Protein AF-A0A9D5KV34-F1 (afdb_monomer_lite)

Foldseek 3Di:
DAEEEQFDQVSLVLVQVLCVVDPDPPYAYEYEYCDPVRQPVHDDPPGHTYHDDDLVSLLVVLADAEAAEYEYEEEFADDRGPCLHCVLSSLQSCLVHYPAYEYEYEYAPVSVPRVVSSVVSVVSSQQSHQKYKYFYNVLQLDDDDVVPRCPLVSVLVCQQQDDPDPDDDPPRPPDGPVNVDHSVVSVVVSVCCCCPVVVSSVVSVRMDMGGHPDDD

Structure (mmCIF, N/CA/C/O backbone):
data_AF-A0A9D5KV34-F1
#
_entry.id   AF-A0A9D5KV34-F1
#
loop_
_atom_site.group_PDB
_atom_site.id
_atom_site.type_symbol
_atom_site.label_atom_id
_atom_site.label_alt_id
_atom_site.label_comp_id
_atom_site.label_asym_id
_atom_site.label_entity_id
_atom_site.label_seq_id
_atom_site.pdbx_PDB_ins_code
_atom_site.Cartn_x
_atom_site.Cartn_y
_atom_site.Cartn_z
_atom_site.occupancy
_atom_site.B_iso_or_equiv
_atom_site.auth_seq_id
_atom_site.auth_comp_id
_atom_site.auth_asym_id
_atom_site.auth_atom_id
_atom_site.pdbx_PDB_model_num
ATOM 1 N N . MET A 1 1 ? -14.170 9.028 5.478 1.00 84.75 1 MET A N 1
ATOM 2 C CA . MET A 1 1 ? -14.164 7.800 4.644 1.00 84.75 1 MET A CA 1
ATOM 3 C C . MET A 1 1 ? -12.792 7.135 4.748 1.00 84.75 1 MET A C 1
ATOM 5 O O . MET A 1 1 ? -11.843 7.849 5.063 1.00 84.75 1 MET A O 1
ATOM 9 N N . TYR A 1 2 ? -12.685 5.815 4.542 1.00 91.44 2 TYR A N 1
ATOM 10 C CA . TYR A 1 2 ? -11.406 5.089 4.524 1.00 91.44 2 TYR A CA 1
ATOM 11 C C . TYR A 1 2 ? -11.159 4.479 3.149 1.00 91.44 2 TYR A C 1
ATOM 13 O O . TYR A 1 2 ? -12.066 3.861 2.584 1.00 91.44 2 TYR A O 1
ATOM 21 N N . ARG A 1 3 ? -9.936 4.606 2.636 1.00 94.94 3 ARG A N 1
ATOM 22 C CA . ARG A 1 3 ? -9.596 4.135 1.292 1.00 94.94 3 ARG A CA 1
ATOM 23 C C . ARG A 1 3 ? -8.263 3.403 1.253 1.00 94.94 3 ARG A C 1
ATOM 25 O O . ARG A 1 3 ? -7.294 3.809 1.888 1.00 94.94 3 ARG A O 1
ATOM 32 N N . VAL A 1 4 ? -8.214 2.328 0.474 1.00 97.44 4 VAL A N 1
ATOM 33 C CA . VAL A 1 4 ? -6.985 1.602 0.137 1.00 97.44 4 VAL A CA 1
ATOM 34 C C . VAL A 1 4 ? -6.807 1.648 -1.375 1.00 97.44 4 VAL A C 1
ATOM 36 O O . VAL A 1 4 ? -7.639 1.127 -2.114 1.00 97.44 4 VAL A O 1
ATOM 39 N N . VAL A 1 5 ? -5.715 2.257 -1.829 1.00 97.69 5 VAL A N 1
ATOM 40 C CA . VAL A 1 5 ? -5.330 2.350 -3.239 1.00 97.69 5 VAL A CA 1
ATOM 41 C C . VAL A 1 5 ? -4.251 1.311 -3.528 1.00 97.69 5 VAL A C 1
ATOM 43 O O . VAL A 1 5 ? -3.140 1.388 -3.006 1.00 97.69 5 VAL A O 1
ATOM 46 N N . ALA A 1 6 ? -4.565 0.332 -4.370 1.00 97.06 6 ALA A N 1
ATOM 47 C CA . ALA A 1 6 ? -3.644 -0.691 -4.839 1.00 97.06 6 ALA A CA 1
ATOM 48 C C . ALA A 1 6 ? -3.051 -0.285 -6.194 1.00 97.06 6 ALA A C 1
ATOM 50 O O . ALA A 1 6 ? -3.739 -0.316 -7.212 1.00 97.06 6 ALA A O 1
ATOM 51 N N . LEU A 1 7 ? -1.769 0.079 -6.226 1.00 95.94 7 LEU A N 1
ATOM 52 C CA . LEU A 1 7 ? -1.080 0.501 -7.444 1.00 95.94 7 LEU A CA 1
ATOM 53 C C . LEU A 1 7 ? -0.226 -0.624 -8.039 1.00 95.94 7 LEU A C 1
ATOM 55 O O . LEU A 1 7 ? 0.809 -1.011 -7.493 1.00 95.94 7 LEU A O 1
ATOM 59 N N . GLY A 1 8 ? -0.637 -1.102 -9.212 1.00 93.06 8 GLY A N 1
ATOM 60 C CA . GLY A 1 8 ? 0.044 -2.156 -9.954 1.00 93.06 8 GLY A CA 1
ATOM 61 C C . GLY A 1 8 ? -0.361 -3.571 -9.534 1.00 93.06 8 GLY A C 1
ATOM 62 O O . GLY A 1 8 ? -1.091 -3.798 -8.569 1.00 93.06 8 GLY A O 1
ATOM 63 N N . TYR A 1 9 ? 0.134 -4.553 -10.288 1.00 91.25 9 TYR A N 1
ATOM 64 C CA . TYR A 1 9 ? -0.330 -5.940 -10.201 1.00 91.25 9 TYR A CA 1
ATOM 65 C C . TYR A 1 9 ? -0.091 -6.573 -8.822 1.00 91.25 9 TYR A C 1
ATOM 67 O O . TYR A 1 9 ? -1.006 -7.134 -8.225 1.00 91.25 9 TYR A O 1
ATOM 75 N N . ARG A 1 10 ? 1.129 -6.465 -8.276 1.00 91.25 10 ARG A N 1
ATOM 76 C CA . ARG A 1 10 ? 1.442 -7.057 -6.964 1.00 91.25 10 ARG A CA 1
ATOM 77 C C . ARG A 1 10 ? 0.644 -6.394 -5.840 1.00 91.25 10 ARG A C 1
ATOM 79 O O . ARG A 1 10 ? 0.217 -7.092 -4.929 1.00 91.25 10 ARG A O 1
ATOM 86 N N . ALA A 1 11 ? 0.410 -5.083 -5.908 1.00 94.56 11 ALA A N 1
ATOM 87 C CA . ALA A 1 11 ? -0.404 -4.390 -4.915 1.00 94.56 11 ALA A CA 1
ATOM 88 C C . ALA A 1 11 ? -1.854 -4.893 -4.914 1.00 94.56 11 ALA A C 1
ATOM 90 O O . ALA A 1 11 ? -2.381 -5.187 -3.844 1.00 94.56 11 ALA A O 1
ATOM 91 N N . GLY A 1 12 ? -2.458 -5.070 -6.097 1.00 94.38 12 GLY A N 1
ATOM 92 C CA . GLY A 1 12 ? -3.796 -5.659 -6.225 1.00 94.38 12 GLY A CA 1
ATOM 93 C C . GLY A 1 12 ? -3.868 -7.049 -5.593 1.00 94.38 12 GLY A C 1
ATOM 94 O O . GLY A 1 12 ? -4.7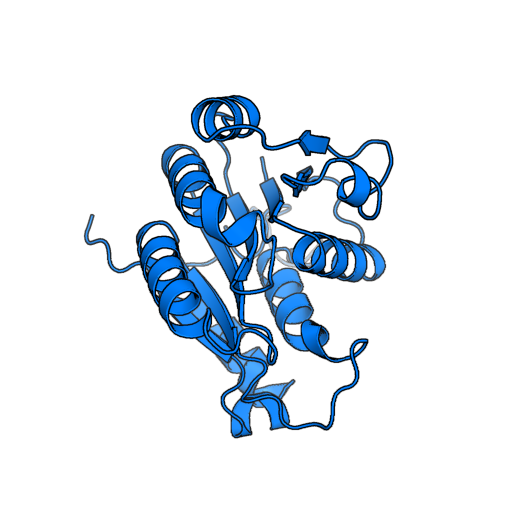07 -7.299 -4.732 1.00 94.38 12 GLY A O 1
ATOM 95 N N . MET A 1 13 ? -2.893 -7.910 -5.899 1.00 93.19 13 MET A N 1
ATOM 96 C CA . MET A 1 13 ? -2.779 -9.240 -5.292 1.00 93.19 13 MET A CA 1
ATOM 97 C C . MET A 1 13 ? -2.665 -9.195 -3.756 1.00 93.19 13 MET A C 1
ATOM 99 O O . MET A 1 13 ? -3.259 -10.022 -3.061 1.00 93.19 13 MET A O 1
ATOM 103 N N . ILE A 1 14 ? -1.880 -8.263 -3.206 1.00 94.50 14 ILE A N 1
ATOM 104 C CA . ILE A 1 14 ? -1.711 -8.084 -1.754 1.00 94.50 14 ILE A CA 1
ATOM 105 C C . ILE A 1 14 ? -3.044 -7.709 -1.104 1.00 94.50 14 ILE A C 1
ATOM 107 O O . ILE A 1 14 ? -3.424 -8.306 -0.093 1.00 94.50 14 ILE A O 1
ATOM 111 N N . VAL A 1 15 ? -3.756 -6.751 -1.696 1.00 95.88 15 VAL A N 1
ATOM 112 C CA . VAL A 1 15 ? -5.049 -6.271 -1.200 1.00 95.88 15 VAL A CA 1
ATOM 113 C C . VAL A 1 15 ? -6.119 -7.360 -1.294 1.00 95.88 15 VAL A C 1
ATOM 115 O O . VAL A 1 15 ? -6.842 -7.583 -0.326 1.00 95.88 15 VAL A O 1
ATOM 118 N N . ASP A 1 16 ? -6.174 -8.131 -2.376 1.00 94.75 16 ASP A N 1
ATOM 119 C CA . ASP A 1 16 ? -7.124 -9.244 -2.492 1.00 94.75 16 ASP A CA 1
ATOM 120 C C . ASP A 1 16 ? -6.851 -10.345 -1.469 1.00 94.75 16 ASP A C 1
ATOM 122 O O . ASP A 1 16 ? -7.770 -10.856 -0.824 1.00 94.75 16 ASP A O 1
ATOM 126 N N . ARG A 1 17 ? -5.576 -10.681 -1.238 1.00 93.75 17 ARG A N 1
ATOM 127 C CA . ARG A 1 17 ? -5.193 -11.645 -0.194 1.00 93.75 17 ARG A CA 1
ATOM 128 C C . ARG A 1 17 ? -5.539 -11.149 1.209 1.00 93.75 17 ARG A C 1
ATOM 130 O O . ARG A 1 17 ? -5.878 -11.967 2.063 1.00 93.75 17 ARG A O 1
ATOM 137 N N . LEU A 1 18 ? -5.458 -9.842 1.462 1.00 94.56 18 LEU A N 1
ATOM 138 C CA . LEU A 1 18 ? -5.933 -9.230 2.703 1.00 94.56 18 LEU A CA 1
ATOM 139 C C . LEU A 1 18 ? -7.454 -9.398 2.843 1.00 94.56 18 LEU A C 1
ATOM 141 O O . LEU A 1 18 ? -7.926 -9.902 3.862 1.00 94.56 18 LEU A O 1
ATOM 145 N N . ARG A 1 19 ? -8.215 -9.061 1.798 1.00 93.38 19 ARG A N 1
ATOM 146 C CA . ARG A 1 19 ? -9.687 -9.157 1.775 1.00 93.38 19 ARG A CA 1
ATOM 147 C C . ARG A 1 19 ? -10.199 -10.596 1.843 1.00 93.38 19 ARG A C 1
ATOM 149 O O . ARG A 1 19 ? -11.269 -10.847 2.387 1.00 93.38 19 ARG A O 1
ATOM 156 N N . ALA A 1 20 ? -9.414 -11.570 1.389 1.00 92.19 20 ALA A N 1
ATOM 157 C CA . ALA A 1 20 ? -9.725 -12.988 1.561 1.00 92.19 20 ALA A CA 1
ATOM 158 C C . ALA A 1 20 ? -9.673 -13.450 3.033 1.00 92.19 20 ALA A C 1
ATOM 160 O O . ALA A 1 20 ? -10.225 -14.500 3.366 1.00 92.19 20 ALA A O 1
ATOM 161 N N . ARG A 1 21 ? -9.004 -12.702 3.925 1.00 88.81 21 ARG A N 1
ATOM 162 C CA . ARG A 1 21 ? -8.876 -13.041 5.355 1.00 88.81 21 ARG A CA 1
ATOM 163 C C . ARG A 1 21 ? -10.004 -12.461 6.200 1.00 88.81 21 ARG A C 1
ATOM 165 O O . ARG A 1 21 ? -10.373 -13.066 7.206 1.00 88.81 21 ARG A O 1
ATOM 172 N N . LYS A 1 22 ? -10.517 -11.287 5.827 1.00 86.69 22 LYS A N 1
ATOM 173 C CA . LYS A 1 22 ? -11.503 -10.533 6.605 1.00 86.69 22 LYS A CA 1
ATOM 174 C C . LYS A 1 22 ? -12.325 -9.616 5.701 1.00 86.69 22 LYS A C 1
ATOM 176 O O . LYS A 1 22 ? -11.827 -9.119 4.697 1.00 86.69 22 LYS A O 1
ATOM 181 N N . HIS A 1 23 ? -13.574 -9.375 6.089 1.00 84.88 23 HIS A N 1
ATOM 182 C CA . HIS A 1 23 ? -14.442 -8.421 5.410 1.00 84.88 23 HIS A CA 1
ATOM 183 C C . HIS A 1 23 ? -14.227 -6.988 5.921 1.00 84.88 23 HIS A C 1
ATOM 185 O O . HIS A 1 23 ? -14.023 -6.781 7.120 1.00 84.88 23 HIS A O 1
ATOM 191 N N . TYR A 1 24 ? -14.276 -6.021 5.006 1.00 88.00 24 TYR A N 1
ATOM 192 C CA . TYR A 1 24 ? -13.999 -4.603 5.249 1.00 88.00 24 TYR A CA 1
ATOM 193 C C . TYR A 1 24 ? -15.095 -3.750 4.585 1.00 88.00 24 TYR A C 1
ATOM 195 O O . TYR A 1 24 ? -14.890 -3.218 3.500 1.00 88.00 24 TYR A O 1
ATOM 203 N N . ASP A 1 25 ? -16.271 -3.678 5.213 1.00 83.19 25 ASP A N 1
ATOM 204 C CA . ASP A 1 25 ? -17.505 -3.104 4.634 1.00 83.19 25 ASP A CA 1
ATOM 205 C C . ASP A 1 25 ? -17.458 -1.596 4.333 1.00 83.19 25 ASP A C 1
ATOM 207 O O . ASP A 1 25 ? -18.174 -1.096 3.474 1.00 83.19 25 ASP A O 1
ATOM 211 N N . ASP A 1 26 ? -16.649 -0.849 5.071 1.00 85.50 26 ASP A N 1
ATOM 212 C CA . ASP A 1 26 ? -16.584 0.617 5.060 1.00 85.50 26 ASP A CA 1
ATOM 213 C C . ASP A 1 26 ? -15.229 1.143 4.563 1.00 85.50 26 ASP A C 1
ATOM 215 O O . ASP A 1 26 ? -14.905 2.322 4.724 1.00 85.50 26 ASP A O 1
ATOM 219 N N . ILE A 1 27 ? -14.430 0.255 3.969 1.00 91.38 27 ILE A N 1
ATOM 220 C CA . ILE A 1 27 ? -13.189 0.603 3.288 1.00 91.38 27 ILE A CA 1
ATOM 221 C C . ILE A 1 27 ? -13.434 0.512 1.790 1.00 91.38 27 ILE A C 1
ATOM 223 O O . ILE A 1 27 ? -13.752 -0.553 1.263 1.00 91.38 27 ILE A O 1
ATOM 227 N N . ARG A 1 28 ? -13.236 1.630 1.094 1.00 94.25 28 ARG A N 1
ATOM 228 C CA . ARG A 1 28 ? -13.233 1.664 -0.368 1.00 94.25 28 ARG A CA 1
ATOM 229 C C . ARG A 1 28 ? -11.895 1.139 -0.875 1.00 94.25 28 ARG A C 1
ATOM 231 O O . ARG A 1 28 ? -10.843 1.670 -0.517 1.00 94.25 28 ARG A O 1
ATOM 238 N N . PHE A 1 29 ? -11.930 0.113 -1.716 1.00 96.06 29 PHE A N 1
ATOM 239 C CA . PHE A 1 29 ? -10.746 -0.409 -2.391 1.00 96.06 29 PHE A CA 1
ATOM 240 C C . PHE A 1 29 ? -10.710 0.116 -3.823 1.00 96.06 29 PHE A C 1
ATOM 242 O O . PHE A 1 29 ? -11.699 0.021 -4.547 1.00 96.06 29 PHE A O 1
ATOM 249 N N . VAL A 1 30 ? -9.572 0.690 -4.206 1.00 96.88 30 VAL A N 1
ATOM 250 C CA . VAL A 1 30 ? -9.349 1.276 -5.528 1.00 96.88 30 VAL A CA 1
ATOM 251 C C . VAL A 1 30 ? -8.136 0.608 -6.154 1.00 96.88 30 VAL A C 1
ATOM 253 O O . VAL A 1 30 ? -7.047 0.638 -5.585 1.00 96.88 30 VAL A O 1
ATOM 256 N N . TYR A 1 31 ? -8.311 0.009 -7.323 1.00 96.44 31 TYR A N 1
ATOM 257 C CA . TYR A 1 31 ? -7.267 -0.703 -8.046 1.00 96.44 31 TYR A CA 1
ATOM 258 C C . TYR A 1 31 ? -6.810 0.149 -9.221 1.00 96.44 31 TYR A C 1
ATOM 260 O O . TYR A 1 31 ? -7.588 0.509 -10.101 1.00 96.44 31 TYR A O 1
ATOM 268 N N . CYS A 1 32 ? -5.527 0.481 -9.233 1.00 95.19 32 CYS A N 1
ATOM 269 C CA . CYS A 1 32 ? -4.932 1.397 -10.189 1.00 95.19 32 CYS A CA 1
ATOM 270 C C . CYS A 1 32 ? -3.858 0.686 -11.005 1.00 95.19 32 CYS A C 1
ATOM 272 O O . CYS A 1 32 ? -2.922 0.094 -10.460 1.00 95.19 32 CYS A O 1
ATOM 274 N N . ASN A 1 33 ? -3.936 0.791 -12.329 1.00 93.81 33 ASN A N 1
ATOM 275 C CA . ASN A 1 33 ? -2.907 0.261 -13.216 1.00 93.81 33 ASN A CA 1
ATOM 276 C C . ASN A 1 33 ? -2.827 1.085 -14.504 1.00 93.81 33 ASN A C 1
ATOM 278 O O . ASN A 1 33 ? -3.833 1.585 -14.994 1.00 93.81 33 ASN A O 1
ATOM 282 N N . ALA A 1 34 ? -1.631 1.233 -15.061 1.00 91.56 34 ALA A N 1
ATOM 283 C CA . ALA A 1 34 ? -1.389 1.827 -16.370 1.00 91.56 34 ALA A CA 1
ATOM 284 C C . ALA A 1 34 ? -1.598 0.808 -17.500 1.00 91.56 34 ALA A C 1
ATOM 286 O O . ALA A 1 34 ? -1.863 1.191 -18.642 1.00 91.56 34 ALA A O 1
ATOM 287 N N . ASN A 1 35 ? -1.499 -0.487 -17.186 1.00 90.25 35 ASN A N 1
ATOM 288 C CA . ASN A 1 35 ? -1.880 -1.560 -18.090 1.00 90.25 35 ASN A CA 1
ATOM 289 C C . ASN A 1 35 ? -3.344 -1.953 -17.843 1.00 90.25 35 ASN A C 1
ATOM 291 O O . ASN A 1 35 ? -3.667 -2.507 -16.793 1.00 90.25 35 ASN A O 1
ATOM 295 N N . GLU A 1 36 ? -4.203 -1.665 -18.821 1.00 88.44 36 GLU A N 1
ATOM 296 C CA . GLU A 1 36 ? -5.641 -1.959 -18.787 1.00 88.44 36 GLU A CA 1
ATOM 297 C C . GLU A 1 36 ? -5.915 -3.463 -18.656 1.00 88.44 36 GLU A C 1
ATOM 299 O O . GLU A 1 36 ? -6.783 -3.855 -17.881 1.00 88.44 36 GLU A O 1
ATOM 304 N N . ASP A 1 37 ? -5.106 -4.307 -19.307 1.00 88.50 37 ASP A N 1
ATOM 305 C CA . ASP A 1 37 ? -5.267 -5.768 -19.281 1.00 88.50 37 ASP A CA 1
ATOM 306 C C . ASP A 1 37 ? -5.065 -6.357 -17.876 1.00 88.50 37 ASP A C 1
ATOM 308 O O . ASP A 1 37 ? -5.566 -7.432 -17.571 1.00 88.50 37 ASP A O 1
ATOM 312 N N . LEU A 1 38 ? -4.314 -5.662 -17.015 1.00 88.75 38 LEU A N 1
ATOM 313 C CA . LEU A 1 38 ? -4.025 -6.099 -15.647 1.00 88.75 38 LEU A CA 1
ATOM 314 C C . LEU A 1 38 ? -4.970 -5.482 -14.615 1.00 88.75 38 LEU A C 1
ATOM 316 O O . LEU A 1 38 ? -4.813 -5.743 -13.422 1.00 88.75 38 LEU A O 1
ATOM 320 N N . LEU A 1 39 ? -5.887 -4.614 -15.044 1.00 86.12 39 LEU A N 1
ATOM 321 C CA . LEU A 1 39 ? -6.764 -3.886 -14.139 1.00 86.12 39 LEU A CA 1
ATOM 322 C C . LEU A 1 39 ? -7.875 -4.792 -13.598 1.00 86.12 39 LEU A C 1
ATOM 324 O O . LEU A 1 39 ? -8.200 -4.683 -12.429 1.00 86.12 39 LEU A O 1
ATOM 328 N N . SER A 1 40 ? -8.388 -5.725 -14.404 1.00 84.62 40 SER A N 1
ATOM 329 C CA . SER A 1 40 ? -9.455 -6.660 -14.014 1.00 84.62 40 SER A CA 1
ATOM 330 C C . SER A 1 40 ? -8.959 -7.967 -13.380 1.00 84.62 40 SER A C 1
ATOM 332 O O . SER A 1 40 ? -9.741 -8.897 -13.207 1.00 84.62 40 SER A O 1
ATOM 334 N N . GLU A 1 41 ? -7.656 -8.098 -13.118 1.00 90.69 41 GLU A N 1
ATOM 335 C CA . GLU A 1 41 ? -7.072 -9.314 -12.521 1.00 90.69 41 GLU A CA 1
ATOM 336 C C . GLU A 1 41 ? -7.332 -9.408 -11.009 1.00 90.69 41 GLU A C 1
ATOM 338 O O . GLU A 1 41 ? -7.311 -10.502 -10.448 1.00 90.69 41 GLU A O 1
ATOM 343 N N . TRP A 1 42 ? -7.562 -8.267 -10.354 1.00 92.94 42 TRP A N 1
ATOM 344 C CA . TRP A 1 42 ? -7.740 -8.143 -8.907 1.00 92.94 42 TRP A CA 1
ATOM 345 C C . TRP A 1 42 ? -8.935 -7.252 -8.598 1.00 92.94 42 TRP A C 1
ATOM 347 O O . TRP A 1 42 ? -9.290 -6.420 -9.423 1.00 92.94 42 TRP A O 1
ATOM 357 N N . GLY A 1 43 ? -9.504 -7.392 -7.404 1.00 92.44 43 GLY A N 1
ATOM 358 C CA . GLY A 1 43 ? -10.730 -6.698 -7.021 1.00 92.44 43 GLY A CA 1
ATOM 359 C C . GLY A 1 43 ? -11.998 -7.416 -7.491 1.00 92.44 43 GLY A C 1
ATOM 360 O O . GLY A 1 43 ? -11.970 -8.338 -8.303 1.00 92.44 43 GLY A O 1
ATOM 361 N N . ASN A 1 44 ? -13.135 -7.022 -6.921 1.00 92.12 44 ASN A N 1
ATOM 362 C CA . ASN A 1 44 ? -14.462 -7.456 -7.351 1.00 92.12 44 ASN A CA 1
ATOM 363 C C . ASN A 1 44 ? -15.024 -6.467 -8.379 1.00 92.12 44 ASN A C 1
ATOM 365 O O . ASN A 1 44 ? -14.629 -5.308 -8.401 1.00 92.12 44 ASN A O 1
ATOM 369 N N . ASP A 1 45 ? -16.035 -6.883 -9.141 1.00 89.00 45 ASP A N 1
ATOM 370 C CA . ASP A 1 45 ? -16.668 -6.050 -10.180 1.00 89.00 45 ASP A CA 1
ATOM 371 C C . ASP A 1 45 ? -17.205 -4.693 -9.674 1.00 89.00 45 ASP A C 1
ATOM 373 O O . ASP A 1 45 ? -17.279 -3.735 -10.439 1.00 89.00 45 ASP A O 1
ATOM 377 N N . GLU A 1 46 ? -17.583 -4.612 -8.394 1.00 90.81 46 GLU A N 1
ATOM 378 C CA . GLU A 1 46 ? -18.109 -3.395 -7.753 1.00 90.81 46 GLU A CA 1
ATOM 379 C C . GLU A 1 46 ? -17.005 -2.475 -7.201 1.00 90.81 46 GLU A C 1
ATOM 381 O O . GLU A 1 46 ? -17.282 -1.341 -6.808 1.00 90.81 46 GLU A O 1
ATOM 386 N N . ASP A 1 47 ? -15.764 -2.966 -7.119 1.00 94.12 47 ASP A N 1
ATOM 387 C CA . ASP A 1 47 ? -14.635 -2.152 -6.687 1.00 94.12 47 ASP A CA 1
ATOM 388 C C . ASP A 1 47 ? -14.224 -1.182 -7.799 1.00 94.12 47 ASP A C 1
ATOM 390 O O . ASP A 1 47 ? -14.437 -1.400 -8.997 1.00 94.12 47 ASP A O 1
ATOM 394 N N . GLU A 1 48 ? -13.607 -0.077 -7.402 1.00 94.69 48 GLU A N 1
ATOM 395 C CA . GLU A 1 48 ? -13.199 0.939 -8.353 1.00 94.69 48 GLU A CA 1
ATOM 396 C C . GLU A 1 48 ? -11.896 0.553 -9.045 1.00 94.69 48 GLU A C 1
ATOM 398 O O . GLU A 1 48 ? -10.896 0.226 -8.405 1.00 94.69 48 GLU A O 1
ATOM 403 N N . HIS A 1 49 ? -11.904 0.657 -10.369 1.00 95.88 49 HIS A N 1
ATOM 404 C CA . HIS A 1 49 ? -10.787 0.299 -11.226 1.00 95.88 49 HIS A CA 1
ATOM 405 C C . HIS A 1 49 ? -10.391 1.504 -12.077 1.00 95.88 49 HIS A C 1
ATOM 407 O O . HIS A 1 49 ? -11.14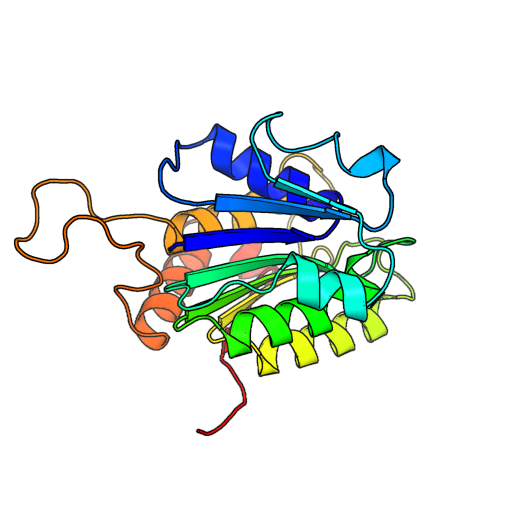5 1.942 -12.948 1.00 95.88 49 HIS A O 1
ATOM 413 N N . ILE A 1 50 ? -9.196 2.045 -11.841 1.00 95.12 50 ILE A N 1
ATOM 414 C CA . ILE A 1 50 ? -8.711 3.259 -12.501 1.00 95.12 50 ILE A CA 1
ATOM 415 C C . ILE A 1 50 ? -7.573 2.917 -13.462 1.00 95.12 50 ILE A C 1
ATOM 417 O O . ILE A 1 50 ? -6.464 2.544 -13.067 1.00 95.12 50 ILE A O 1
ATOM 421 N N . HIS A 1 51 ? -7.831 3.120 -14.756 1.00 94.75 51 HIS A N 1
ATOM 422 C CA . HIS A 1 51 ? -6.798 3.050 -15.786 1.00 94.75 51 HIS A CA 1
ATOM 423 C C . HIS A 1 51 ? -5.998 4.357 -15.846 1.00 94.75 51 HIS A C 1
ATOM 425 O O . HIS A 1 51 ? -6.501 5.392 -16.294 1.00 94.75 51 HIS A O 1
ATOM 431 N N . LEU A 1 52 ? -4.736 4.298 -15.422 1.00 93.50 52 LEU A N 1
ATOM 432 C CA . LEU A 1 52 ? -3.836 5.447 -15.330 1.00 93.50 52 LEU A CA 1
ATOM 433 C C . LEU A 1 52 ? -3.147 5.739 -16.670 1.00 93.50 52 LEU A C 1
ATOM 435 O O . LEU A 1 52 ? -2.207 5.048 -17.062 1.00 93.50 52 LEU A O 1
ATOM 439 N N . LYS A 1 53 ? -3.574 6.799 -17.367 1.00 92.00 53 LYS A N 1
ATOM 440 C CA . LYS A 1 53 ? -2.991 7.210 -18.662 1.00 92.00 53 LYS A CA 1
ATOM 441 C C . LYS A 1 53 ? -2.046 8.403 -18.549 1.00 92.00 53 LYS A C 1
ATOM 443 O O . LYS A 1 53 ? -1.174 8.579 -19.396 1.00 92.00 53 LYS A O 1
ATOM 448 N N . SER A 1 54 ? -2.230 9.254 -17.541 1.00 93.12 54 SER A N 1
ATOM 449 C CA . SER A 1 54 ? -1.402 10.443 -17.307 1.00 93.12 54 SER A CA 1
ATOM 450 C C . SER A 1 54 ? -1.477 10.901 -15.851 1.00 93.12 54 SER A C 1
ATOM 452 O O . SER A 1 54 ? -2.428 10.562 -15.154 1.00 93.12 54 SER A O 1
ATOM 454 N N . ILE A 1 55 ? -0.501 11.699 -15.404 1.00 92.12 55 ILE A N 1
ATOM 455 C CA . ILE A 1 55 ? -0.472 12.244 -14.034 1.00 92.12 55 ILE A CA 1
ATOM 456 C C . ILE A 1 55 ? -1.702 13.122 -13.767 1.00 92.12 55 ILE A C 1
ATOM 458 O O . ILE A 1 55 ? -2.327 12.994 -12.724 1.00 92.12 55 ILE A O 1
ATOM 462 N N . ALA A 1 56 ? -2.102 13.964 -14.725 1.00 92.69 56 ALA A N 1
ATOM 463 C CA . ALA A 1 56 ? -3.270 14.832 -14.560 1.00 92.69 56 ALA A CA 1
ATOM 464 C C . ALA A 1 56 ? -4.562 14.026 -14.341 1.00 92.69 56 ALA A C 1
ATOM 466 O O . ALA A 1 56 ? -5.314 14.313 -13.418 1.00 92.69 56 ALA A O 1
ATOM 467 N N . GLN A 1 57 ? -4.774 12.980 -15.147 1.00 92.31 57 GLN A N 1
ATOM 468 C CA . GLN A 1 57 ? -5.916 12.076 -14.981 1.00 92.31 57 GLN A CA 1
ATOM 469 C C . GLN A 1 57 ? -5.827 11.292 -13.665 1.00 92.31 57 GLN A C 1
ATOM 471 O O . GLN A 1 57 ? -6.843 11.057 -13.028 1.00 92.31 57 GLN A O 1
ATOM 476 N N . CYS A 1 58 ? -4.624 10.870 -13.271 1.00 92.06 58 CYS A N 1
ATOM 477 C CA . CYS A 1 58 ? -4.394 10.163 -12.017 1.00 92.06 58 CYS A CA 1
ATOM 478 C C . CYS A 1 58 ? -4.853 10.993 -10.814 1.00 92.06 58 CYS A C 1
ATOM 480 O O . CYS A 1 58 ? -5.576 10.474 -9.971 1.00 92.06 58 CYS A O 1
ATOM 482 N N . ARG A 1 59 ? -4.467 12.274 -10.771 1.00 91.75 59 ARG A N 1
ATOM 483 C CA . ARG A 1 59 ? -4.879 13.209 -9.720 1.00 91.75 59 ARG A CA 1
ATOM 484 C C . ARG A 1 59 ? -6.393 13.382 -9.706 1.00 91.75 59 ARG A C 1
ATOM 486 O O . ARG A 1 59 ? -7.025 13.084 -8.710 1.00 91.75 59 ARG A O 1
ATOM 493 N N . GLU A 1 60 ? -6.987 13.725 -10.848 1.00 92.50 60 GLU A N 1
ATOM 494 C CA . GLU A 1 60 ? -8.441 13.916 -10.959 1.00 92.50 60 GLU A CA 1
ATOM 495 C C . GLU A 1 60 ? -9.246 12.669 -10.560 1.00 92.50 60 GLU A C 1
ATOM 497 O O . GLU A 1 60 ? -10.273 12.787 -9.902 1.00 92.50 60 GLU A O 1
ATOM 502 N N . ALA A 1 61 ? -8.788 11.473 -10.939 1.00 91.44 61 ALA A N 1
ATOM 503 C CA . ALA A 1 61 ? -9.499 10.230 -10.652 1.00 91.44 61 ALA A CA 1
ATOM 504 C C . ALA A 1 61 ? -9.391 9.793 -9.183 1.00 91.44 61 ALA A C 1
ATOM 506 O O . ALA A 1 61 ? -10.268 9.088 -8.693 1.00 91.44 61 ALA A O 1
ATOM 507 N N . LEU A 1 62 ? -8.316 10.176 -8.492 1.00 92.56 62 LEU A N 1
ATOM 508 C CA . LEU A 1 62 ? -8.100 9.838 -7.083 1.00 92.56 62 LEU A CA 1
ATOM 509 C C . LEU A 1 62 ? -8.471 10.970 -6.130 1.00 92.56 62 LEU A C 1
ATOM 511 O O . LEU A 1 62 ? -8.518 10.737 -4.924 1.00 92.56 62 LEU A O 1
ATOM 515 N N . HIS A 1 63 ? -8.770 12.151 -6.651 1.00 92.25 63 HIS A N 1
ATOM 516 C CA . HIS A 1 63 ? -9.217 13.285 -5.870 1.00 92.25 63 HIS A CA 1
ATOM 517 C C . HIS A 1 63 ? -10.533 12.965 -5.149 1.00 92.25 63 HIS A C 1
ATOM 519 O O . HIS A 1 63 ? -11.544 12.650 -5.781 1.00 92.25 63 HIS A O 1
ATOM 525 N N . ASP A 1 64 ? -10.512 13.033 -3.822 1.00 87.56 64 ASP A N 1
ATOM 526 C CA . ASP A 1 64 ? -11.695 12.887 -2.980 1.00 87.56 64 ASP A CA 1
ATOM 527 C C . ASP A 1 64 ? -11.501 13.711 -1.707 1.00 87.56 64 ASP A C 1
ATOM 529 O O . ASP A 1 64 ? -10.492 13.564 -1.018 1.00 87.56 64 ASP A O 1
ATOM 533 N N . ASP A 1 65 ? -12.445 14.600 -1.415 1.00 80.50 65 ASP A N 1
ATOM 534 C CA . ASP A 1 65 ? -12.329 15.528 -0.298 1.00 80.50 65 ASP A CA 1
ATOM 535 C C . ASP A 1 65 ? -12.691 14.846 1.034 1.00 80.50 65 ASP A C 1
ATOM 537 O O . ASP A 1 65 ? -13.669 14.099 1.142 1.00 80.50 65 ASP A O 1
ATOM 541 N N . CYS A 1 66 ? -11.972 15.214 2.099 1.00 75.94 66 CYS A N 1
ATOM 542 C CA . CYS A 1 66 ? -12.291 14.849 3.486 1.00 75.94 66 CYS A CA 1
ATOM 543 C C . CYS A 1 66 ? -12.205 13.339 3.781 1.00 75.94 66 CYS A C 1
ATOM 545 O O . CYS A 1 66 ? -13.033 12.768 4.512 1.00 75.94 66 CYS A O 1
ATOM 547 N N . GLU A 1 67 ? -11.188 12.673 3.240 1.00 85.62 67 GLU A N 1
ATOM 548 C CA . GLU A 1 67 ? -10.869 11.315 3.657 1.00 85.62 67 GLU A CA 1
ATOM 549 C C . GLU A 1 67 ? -10.233 11.315 5.046 1.00 85.62 67 GLU A C 1
ATOM 551 O O . GLU A 1 67 ? -9.366 12.119 5.364 1.00 85.62 67 GLU A O 1
ATOM 556 N N . LEU A 1 68 ? -10.670 10.394 5.906 1.00 90.88 68 LEU A N 1
ATOM 557 C CA . LEU A 1 68 ? -10.092 10.311 7.244 1.00 90.88 68 LEU A CA 1
ATOM 558 C C . LEU A 1 68 ? -8.789 9.517 7.185 1.00 90.88 68 LEU A C 1
ATOM 560 O O . LEU A 1 68 ? -7.820 9.894 7.814 1.00 90.88 68 LEU A O 1
ATOM 564 N N . MET A 1 69 ? -8.740 8.429 6.413 1.00 94.44 69 MET A N 1
ATOM 565 C CA . MET A 1 69 ? -7.512 7.655 6.242 1.00 94.44 69 MET A CA 1
ATOM 566 C C . MET A 1 69 ? -7.392 7.098 4.835 1.00 94.44 69 MET A C 1
ATOM 568 O O . MET A 1 69 ? -8.333 6.477 4.329 1.00 94.44 69 MET A O 1
ATOM 572 N N . THR A 1 70 ? -6.200 7.222 4.268 1.00 96.56 70 THR A N 1
ATOM 573 C CA . THR A 1 70 ? -5.828 6.627 2.989 1.00 96.56 70 THR A CA 1
ATOM 574 C C . THR A 1 70 ? -4.599 5.740 3.139 1.00 96.56 70 THR A C 1
ATOM 576 O O . THR A 1 70 ? -3.698 5.985 3.945 1.00 96.56 70 THR A O 1
ATOM 579 N N . VAL A 1 71 ? -4.576 4.654 2.370 1.00 97.94 71 VAL A N 1
ATOM 580 C CA . VAL A 1 71 ? -3.453 3.717 2.334 1.00 97.94 71 VAL A CA 1
ATOM 581 C C . VAL A 1 71 ? -3.060 3.455 0.892 1.00 97.94 71 VAL A C 1
ATOM 583 O O . VAL A 1 71 ? -3.853 2.904 0.133 1.00 97.94 71 VAL A O 1
ATOM 586 N N . LEU A 1 72 ? -1.825 3.780 0.523 1.00 98.06 72 LEU A N 1
ATOM 587 C CA . LEU A 1 72 ? -1.235 3.356 -0.741 1.00 98.06 72 LEU A CA 1
ATOM 588 C C . LEU A 1 72 ? -0.520 2.015 -0.558 1.00 98.06 72 LEU A C 1
ATOM 590 O O . LEU A 1 72 ? 0.383 1.890 0.266 1.00 98.06 72 LEU A O 1
ATOM 594 N N . VAL A 1 73 ? -0.875 1.019 -1.364 1.00 97.88 73 VAL A N 1
ATOM 595 C CA . VAL A 1 73 ? -0.123 -0.233 -1.508 1.00 97.88 73 VAL A CA 1
ATOM 596 C C . VAL A 1 73 ? 0.536 -0.233 -2.880 1.00 97.88 73 VAL A C 1
ATOM 598 O O . VAL A 1 73 ? -0.133 -0.007 -3.886 1.00 97.88 73 VAL A O 1
ATOM 601 N N . THR A 1 74 ? 1.846 -0.473 -2.949 1.00 95.81 74 THR A N 1
ATOM 602 C CA . THR A 1 74 ? 2.598 -0.354 -4.206 1.00 95.81 74 THR A CA 1
ATOM 603 C C . THR A 1 74 ? 3.795 -1.306 -4.290 1.00 95.81 74 THR A C 1
ATOM 605 O O . THR A 1 74 ? 4.358 -1.746 -3.285 1.00 95.81 74 THR A O 1
ATOM 608 N N . CYS A 1 75 ? 4.205 -1.644 -5.511 1.00 92.62 75 CYS A N 1
ATOM 609 C CA . CYS A 1 75 ? 5.416 -2.417 -5.792 1.00 92.62 75 CYS A CA 1
ATOM 610 C C . CYS A 1 75 ? 6.390 -1.568 -6.603 1.00 92.62 75 CYS A C 1
ATOM 612 O O . CYS A 1 75 ? 6.078 -1.151 -7.712 1.00 92.62 75 CYS A O 1
ATOM 614 N N . LEU A 1 76 ? 7.560 -1.296 -6.036 1.00 91.12 76 LEU A N 1
ATOM 615 C CA . LEU A 1 76 ? 8.578 -0.410 -6.577 1.00 91.12 76 LEU A CA 1
ATOM 616 C C . LEU A 1 76 ? 9.669 -1.232 -7.268 1.00 91.12 76 LEU A C 1
ATOM 618 O O . LEU A 1 76 ? 10.507 -1.844 -6.610 1.00 91.12 76 LEU A O 1
ATOM 622 N N . GLY A 1 77 ? 9.701 -1.200 -8.600 1.00 75.19 77 GLY A N 1
ATOM 623 C CA . GLY A 1 77 ? 10.865 -1.641 -9.373 1.00 75.19 77 GLY A CA 1
ATOM 624 C C . GLY A 1 77 ? 10.685 -2.905 -10.208 1.00 75.19 77 GLY A C 1
ATOM 625 O O . GLY A 1 77 ? 11.690 -3.535 -10.518 1.00 75.19 77 GLY A O 1
ATOM 626 N N . SER A 1 78 ? 9.469 -3.293 -10.599 1.00 70.38 78 SER A N 1
ATOM 627 C CA . SER A 1 78 ? 9.280 -4.274 -11.675 1.00 70.38 78 SER A CA 1
ATOM 628 C C . SER A 1 78 ? 9.139 -3.597 -13.053 1.00 70.38 78 SER A C 1
ATOM 630 O O . SER A 1 78 ? 8.702 -2.449 -13.182 1.00 70.38 78 SER A O 1
ATOM 632 N N . ASP A 1 79 ? 9.606 -4.276 -14.107 1.00 50.94 79 ASP A N 1
ATOM 633 C CA . ASP A 1 79 ? 9.592 -3.753 -15.479 1.00 50.94 79 ASP A CA 1
ATOM 634 C C . ASP A 1 79 ? 8.141 -3.538 -15.956 1.00 50.94 79 ASP A C 1
ATOM 636 O O . ASP A 1 79 ? 7.376 -4.489 -16.083 1.00 50.94 79 ASP A O 1
ATOM 640 N N . GLY A 1 80 ? 7.773 -2.284 -16.246 1.00 58.62 80 GLY A N 1
ATOM 641 C CA . GLY A 1 80 ? 6.414 -1.906 -16.666 1.00 58.62 80 GLY A CA 1
ATOM 642 C C . GLY A 1 80 ? 5.514 -1.375 -15.545 1.00 58.62 80 GLY A C 1
ATOM 643 O O . GLY A 1 80 ? 4.336 -1.127 -15.792 1.00 58.62 80 GLY A O 1
ATOM 644 N N . ASP A 1 81 ? 6.050 -1.168 -14.336 1.00 67.38 81 ASP A N 1
ATOM 645 C CA . ASP A 1 81 ? 5.258 -0.740 -13.184 1.00 67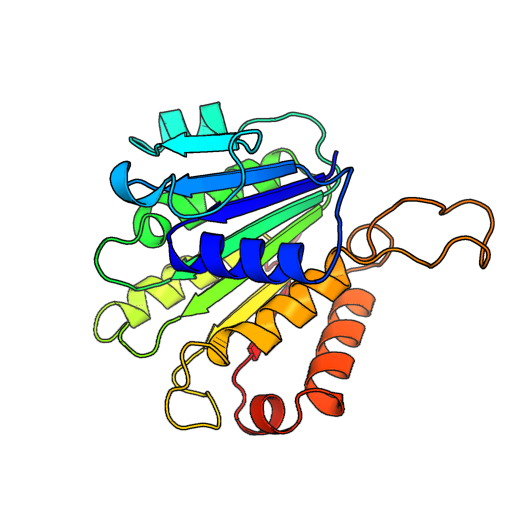.38 81 ASP A CA 1
ATOM 646 C C . ASP A 1 81 ? 4.700 0.679 -13.308 1.00 67.38 81 ASP A C 1
ATOM 648 O O . ASP A 1 81 ? 5.431 1.675 -13.303 1.00 67.38 81 ASP A O 1
ATOM 652 N N . SER A 1 82 ? 3.371 0.755 -13.251 1.00 79.94 82 SER A N 1
ATOM 653 C CA . SER A 1 82 ? 2.596 1.956 -12.917 1.00 79.94 82 SER A CA 1
ATOM 654 C C . SER A 1 82 ? 3.193 2.698 -11.720 1.00 79.94 82 SER A C 1
ATOM 656 O O . SER A 1 82 ? 3.293 3.922 -11.723 1.00 79.94 82 SER A O 1
ATOM 658 N N . SER A 1 83 ? 3.674 1.952 -10.727 1.00 85.12 83 SER A N 1
ATOM 659 C CA . SER A 1 83 ? 4.295 2.469 -9.512 1.00 85.12 83 SER A CA 1
ATOM 660 C C . SER A 1 83 ? 5.453 3.419 -9.772 1.00 85.12 83 SER A C 1
ATOM 662 O O . SER A 1 83 ? 5.575 4.431 -9.091 1.00 85.12 83 SER A O 1
ATOM 664 N N . ARG A 1 84 ? 6.287 3.147 -10.782 1.00 85.44 84 ARG A N 1
ATOM 665 C CA . ARG A 1 84 ? 7.451 3.994 -11.058 1.00 85.44 84 ARG A CA 1
ATOM 666 C C . ARG A 1 84 ? 7.051 5.404 -11.499 1.00 85.44 84 ARG A C 1
ATOM 668 O O . ARG A 1 84 ? 7.778 6.360 -11.256 1.00 85.44 84 ARG A O 1
ATOM 675 N N . VAL A 1 85 ? 5.924 5.512 -12.196 1.00 88.94 85 VAL A N 1
ATOM 676 C CA . VAL A 1 85 ? 5.450 6.769 -12.782 1.00 88.94 85 VAL A CA 1
ATOM 677 C C . VAL A 1 85 ? 4.477 7.478 -11.849 1.00 88.94 85 VAL A C 1
ATOM 679 O O . VAL A 1 85 ? 4.510 8.699 -11.753 1.00 88.94 85 VAL A O 1
ATOM 682 N N . PHE A 1 86 ? 3.617 6.718 -11.171 1.00 93.81 86 PHE A N 1
ATOM 683 C CA . PHE A 1 86 ? 2.451 7.266 -10.489 1.00 93.81 86 PHE A CA 1
ATOM 684 C C . PHE A 1 86 ? 2.533 7.213 -8.964 1.00 93.81 86 PHE A C 1
ATOM 686 O O . PHE A 1 86 ? 1.785 7.942 -8.334 1.00 93.81 86 PHE A O 1
ATOM 693 N N . ALA A 1 87 ? 3.407 6.409 -8.340 1.00 94.62 87 ALA A N 1
ATOM 694 C CA . ALA A 1 87 ? 3.339 6.210 -6.886 1.00 94.62 87 ALA A CA 1
ATOM 695 C C . ALA A 1 87 ? 3.519 7.512 -6.093 1.00 94.62 87 ALA A C 1
ATOM 697 O O . ALA A 1 87 ? 2.716 7.786 -5.210 1.00 94.62 87 ALA A O 1
ATOM 698 N N . ALA A 1 88 ? 4.531 8.321 -6.425 1.00 93.81 88 ALA A N 1
ATOM 699 C CA . ALA A 1 88 ? 4.781 9.587 -5.731 1.00 93.81 88 ALA A CA 1
ATOM 700 C C . ALA A 1 88 ? 3.636 10.594 -5.929 1.00 93.81 88 ALA A C 1
ATOM 702 O O . ALA A 1 88 ? 3.215 11.242 -4.980 1.00 93.81 88 ALA A O 1
ATOM 703 N N . GLU A 1 89 ? 3.100 10.673 -7.147 1.00 94.62 89 GLU A N 1
ATOM 704 C CA . GLU A 1 89 ? 1.984 11.560 -7.492 1.00 94.62 89 GLU A CA 1
ATOM 705 C C . GLU A 1 89 ? 0.685 11.146 -6.797 1.00 94.62 89 GLU A C 1
ATOM 707 O O . GLU A 1 89 ? -0.030 11.991 -6.276 1.00 94.62 89 GLU A O 1
ATOM 712 N N . ILE A 1 90 ? 0.405 9.841 -6.748 1.00 95.50 90 ILE A N 1
ATOM 713 C CA . ILE A 1 90 ? -0.727 9.293 -6.002 1.00 95.50 90 ILE A CA 1
ATOM 714 C C . ILE A 1 90 ? -0.563 9.605 -4.525 1.00 95.50 90 ILE A C 1
ATOM 716 O O . ILE A 1 90 ? -1.504 10.073 -3.905 1.00 95.50 90 ILE A O 1
ATOM 720 N N . MET A 1 91 ? 0.620 9.365 -3.960 1.00 95.56 91 MET A N 1
ATOM 721 C CA . MET A 1 91 ? 0.829 9.590 -2.537 1.00 95.56 91 MET A CA 1
ATOM 722 C C . MET A 1 91 ? 0.673 11.061 -2.158 1.00 95.56 91 MET A C 1
ATOM 724 O O . MET A 1 91 ? 0.031 11.351 -1.157 1.00 95.56 91 MET A O 1
ATOM 728 N N . ASN A 1 92 ? 1.202 11.977 -2.973 1.00 94.12 92 ASN A N 1
ATOM 729 C CA . ASN A 1 92 ? 1.005 13.407 -2.766 1.00 94.12 92 ASN A CA 1
ATOM 730 C C . ASN A 1 92 ? -0.479 13.798 -2.849 1.00 94.12 92 ASN A C 1
ATOM 732 O O . ASN A 1 92 ? -0.948 14.488 -1.953 1.00 94.12 92 ASN A O 1
ATOM 736 N N . GLU A 1 93 ? -1.219 13.312 -3.851 1.00 95.06 93 GLU A N 1
ATOM 737 C CA . GLU A 1 93 ? -2.661 13.577 -3.958 1.00 95.06 93 GLU A CA 1
ATOM 738 C C . GLU A 1 93 ? -3.418 13.039 -2.734 1.00 95.06 93 GLU A C 1
ATOM 740 O O . GLU A 1 93 ? -4.230 13.743 -2.153 1.00 95.06 93 GLU A O 1
ATOM 745 N N . LEU A 1 94 ? -3.134 11.813 -2.286 1.00 94.56 94 LEU A N 1
ATOM 746 C CA . LEU A 1 94 ? -3.776 11.247 -1.095 1.00 94.56 94 LEU A CA 1
ATOM 747 C C . LEU A 1 94 ? -3.463 12.057 0.169 1.00 94.56 94 LEU A C 1
ATOM 749 O O . LEU A 1 94 ? -4.346 12.253 0.999 1.00 94.56 94 LEU A O 1
ATOM 753 N N . TRP A 1 95 ? -2.221 12.517 0.305 1.00 93.88 95 TRP A N 1
ATOM 754 C CA . TRP A 1 95 ? -1.760 13.299 1.449 1.00 93.88 95 TRP A CA 1
ATOM 755 C C . TRP A 1 95 ? -2.401 14.688 1.521 1.00 93.88 95 TRP A C 1
ATOM 757 O O . TRP A 1 95 ? -2.715 15.156 2.611 1.00 93.88 95 TRP A O 1
ATOM 767 N N . ASP A 1 96 ? -2.647 15.329 0.376 1.00 91.81 96 ASP A N 1
ATOM 768 C CA . ASP A 1 96 ? -3.262 16.661 0.327 1.00 91.81 96 ASP A CA 1
ATOM 769 C C . ASP A 1 96 ? -4.733 16.661 0.804 1.00 91.81 96 ASP A C 1
ATOM 771 O O . ASP A 1 96 ? -5.242 17.709 1.215 1.00 91.81 96 ASP A O 1
ATOM 775 N N . TYR A 1 97 ? -5.416 15.506 0.771 1.00 90.94 97 TYR A N 1
ATOM 776 C CA . TYR A 1 97 ? -6.865 15.403 1.013 1.00 90.94 97 TYR A CA 1
ATOM 777 C C . TYR A 1 97 ? -7.286 14.435 2.130 1.00 90.94 97 TYR A C 1
ATOM 779 O O . TYR A 1 97 ? -8.485 14.335 2.427 1.00 90.94 97 TYR A O 1
ATOM 787 N N . ALA A 1 98 ? -6.330 13.757 2.774 1.00 92.81 98 ALA A N 1
ATOM 788 C CA . ALA A 1 98 ? -6.588 12.845 3.882 1.00 92.81 98 ALA A CA 1
ATOM 789 C C . ALA A 1 98 ? -5.940 13.296 5.197 1.00 92.81 98 ALA A C 1
ATOM 791 O O . ALA A 1 98 ? -4.801 13.753 5.215 1.00 92.81 98 ALA A O 1
ATOM 792 N N . ASP A 1 99 ? -6.635 13.084 6.319 1.00 92.19 99 ASP A N 1
ATOM 793 C CA . ASP A 1 99 ? -6.092 13.400 7.652 1.00 92.19 99 ASP A CA 1
ATOM 794 C C . ASP A 1 99 ? -4.959 12.441 8.072 1.00 92.19 99 ASP A C 1
ATOM 796 O O . ASP A 1 99 ? -4.059 12.831 8.816 1.00 92.19 99 ASP A O 1
ATOM 800 N N . TYR A 1 100 ? -5.015 11.184 7.614 1.00 93.44 100 TYR A N 1
ATOM 801 C CA . TYR A 1 100 ? -4.022 10.142 7.889 1.00 93.44 100 TYR A CA 1
ATOM 802 C C . TYR A 1 100 ? -3.637 9.413 6.602 1.00 93.44 100 TYR A C 1
ATOM 804 O O . TYR A 1 100 ? -4.497 8.842 5.926 1.00 93.44 100 TYR A O 1
ATOM 812 N N . THR A 1 101 ? -2.345 9.364 6.285 1.00 95.25 101 THR A N 1
ATOM 813 C CA . THR A 1 101 ? -1.868 8.843 4.995 1.00 95.25 101 THR A CA 1
ATOM 814 C C . THR A 1 101 ? -0.734 7.840 5.194 1.00 95.25 101 THR A C 1
ATOM 816 O O . THR A 1 101 ? 0.342 8.175 5.688 1.00 95.25 101 THR A O 1
ATOM 819 N N . TYR A 1 102 ? -0.942 6.589 4.782 1.00 96.94 102 TYR A N 1
ATOM 820 C CA . TYR A 1 102 ? 0.018 5.497 4.983 1.00 96.94 102 TYR A CA 1
ATOM 821 C C . TYR A 1 102 ? 0.471 4.871 3.668 1.00 96.94 102 TYR A C 1
ATOM 823 O O . TYR A 1 102 ? -0.309 4.761 2.725 1.00 96.94 102 TYR A O 1
ATOM 831 N N . CYS A 1 103 ? 1.714 4.388 3.611 1.00 97.50 103 CYS A N 1
ATOM 832 C CA . CYS A 1 103 ? 2.230 3.694 2.432 1.00 97.50 103 CYS A CA 1
ATOM 833 C C . CYS A 1 103 ? 2.830 2.325 2.775 1.00 97.50 103 CYS A C 1
ATOM 835 O O . CYS A 1 103 ? 3.599 2.167 3.719 1.00 97.50 103 CYS A O 1
ATOM 837 N N . PHE A 1 104 ? 2.505 1.323 1.965 1.00 97.69 104 PHE A N 1
ATOM 838 C CA . PHE A 1 104 ? 3.016 -0.039 2.041 1.00 97.69 104 PHE A CA 1
ATOM 839 C C . PHE A 1 104 ? 3.662 -0.388 0.707 1.00 97.69 104 PHE A C 1
ATOM 841 O O . PHE A 1 104 ? 2.987 -0.697 -0.277 1.00 97.69 104 PHE A O 1
ATOM 848 N N . ALA A 1 105 ? 4.987 -0.320 0.676 1.00 95.56 105 ALA A N 1
ATOM 849 C CA . ALA A 1 105 ? 5.786 -0.538 -0.513 1.00 95.56 105 ALA A CA 1
ATOM 850 C C . ALA A 1 105 ? 6.512 -1.886 -0.459 1.00 95.56 105 ALA A C 1
ATOM 852 O O . ALA A 1 105 ? 6.960 -2.343 0.593 1.00 95.56 105 ALA A O 1
ATOM 853 N N . THR A 1 106 ? 6.691 -2.499 -1.623 1.00 93.38 106 THR A N 1
ATOM 854 C CA . THR A 1 106 ? 7.589 -3.645 -1.812 1.00 93.38 106 THR A CA 1
ATOM 855 C C . THR A 1 106 ? 8.682 -3.272 -2.808 1.00 93.38 106 THR A C 1
ATOM 857 O O . THR A 1 106 ? 8.415 -2.534 -3.750 1.00 93.38 106 THR A O 1
ATOM 860 N N . ILE A 1 107 ? 9.903 -3.776 -2.634 1.00 92.19 107 ILE A N 1
ATOM 861 C CA . ILE A 1 107 ? 10.930 -3.784 -3.684 1.00 92.19 107 ILE A CA 1
ATOM 862 C C . ILE A 1 107 ? 11.197 -5.246 -4.035 1.00 92.19 107 ILE A C 1
ATOM 864 O O . ILE A 1 107 ? 11.745 -5.979 -3.204 1.00 92.19 107 ILE A O 1
ATOM 868 N N . PRO A 1 108 ? 10.821 -5.693 -5.245 1.00 87.94 108 PRO A N 1
ATOM 869 C CA . PRO A 1 108 ? 10.907 -7.089 -5.608 1.00 87.94 108 PRO A CA 1
ATOM 870 C C . PRO A 1 108 ? 12.367 -7.493 -5.861 1.00 87.94 108 PRO A C 1
ATOM 872 O O . PRO A 1 108 ? 13.168 -6.706 -6.366 1.00 87.94 108 PRO A O 1
ATOM 875 N N . TYR A 1 109 ? 12.732 -8.743 -5.563 1.00 82.94 109 TYR A N 1
ATOM 876 C CA . TYR A 1 109 ? 14.080 -9.269 -5.828 1.00 82.94 109 TYR A CA 1
ATOM 877 C C . TYR A 1 109 ? 14.554 -9.074 -7.290 1.00 82.94 109 TYR A C 1
ATOM 879 O O . TYR A 1 109 ? 15.715 -8.696 -7.475 1.00 82.94 109 TYR A O 1
ATOM 887 N N . PRO A 1 110 ? 13.716 -9.229 -8.346 1.00 77.62 110 PRO A N 1
ATOM 888 C CA . PRO A 1 110 ? 14.136 -8.983 -9.725 1.00 77.62 110 PRO A CA 1
ATOM 889 C C . PRO A 1 110 ? 14.279 -7.498 -10.076 1.00 77.62 110 PRO A C 1
ATOM 891 O O . PRO A 1 110 ? 14.589 -7.205 -11.228 1.00 77.62 110 PRO A O 1
ATOM 894 N N . ALA A 1 111 ? 14.111 -6.562 -9.128 1.00 78.38 111 ALA A N 1
ATOM 895 C CA . ALA A 1 111 ? 14.242 -5.133 -9.409 1.00 78.38 111 ALA A CA 1
ATOM 896 C C . ALA A 1 111 ? 15.586 -4.769 -10.050 1.00 78.38 111 ALA A C 1
ATOM 898 O O . ALA A 1 111 ? 15.662 -3.822 -10.831 1.00 78.38 111 ALA A O 1
ATOM 899 N N . GLY A 1 112 ? 16.645 -5.541 -9.777 1.00 79.38 112 GLY A N 1
ATOM 900 C CA . GLY A 1 112 ? 17.896 -5.487 -10.531 1.00 79.38 112 GLY A CA 1
ATOM 901 C C . GLY A 1 112 ? 18.425 -4.059 -10.686 1.00 79.38 112 GLY A C 1
ATOM 902 O O . GLY A 1 112 ? 18.763 -3.404 -9.704 1.00 79.38 112 GLY A O 1
ATOM 903 N N . ARG A 1 113 ? 18.479 -3.563 -11.929 1.00 79.25 113 ARG A N 1
ATOM 904 C CA . ARG A 1 113 ? 18.971 -2.209 -12.254 1.00 79.25 113 ARG A CA 1
ATOM 905 C C . ARG A 1 113 ? 18.005 -1.077 -11.890 1.00 79.25 113 ARG A C 1
ATOM 907 O O . ARG A 1 113 ? 18.423 0.072 -11.884 1.00 79.25 113 ARG A O 1
ATOM 914 N N . GLN A 1 114 ? 16.736 -1.375 -11.623 1.00 84.19 114 GLN A N 1
ATOM 915 C CA . GLN A 1 114 ? 15.732 -0.379 -11.241 1.00 84.19 114 GLN A CA 1
ATOM 916 C C . GLN A 1 114 ? 15.725 -0.070 -9.744 1.00 84.19 114 GLN A C 1
ATOM 918 O O . GLN A 1 114 ? 15.017 0.832 -9.308 1.00 84.19 114 GLN A O 1
ATOM 923 N N . ARG A 1 115 ? 16.503 -0.805 -8.948 1.00 88.31 115 ARG A N 1
ATOM 924 C CA . ARG A 1 115 ? 16.470 -0.708 -7.492 1.00 88.31 115 ARG A CA 1
ATOM 925 C C . ARG A 1 115 ? 16.803 0.688 -6.962 1.00 88.31 115 ARG A C 1
ATOM 927 O O . ARG A 1 115 ? 16.118 1.148 -6.060 1.00 88.31 115 ARG A O 1
ATOM 934 N N . ASP A 1 116 ? 17.793 1.367 -7.534 1.00 88.56 116 ASP A N 1
ATOM 935 C CA . ASP A 1 116 ? 18.150 2.727 -7.105 1.00 88.56 116 ASP A CA 1
ATOM 936 C C . ASP A 1 116 ? 16.987 3.699 -7.348 1.00 88.56 116 ASP A C 1
ATOM 938 O O . ASP A 1 116 ? 16.601 4.443 -6.453 1.00 88.56 116 ASP A O 1
ATOM 942 N N . SER A 1 117 ? 16.335 3.597 -8.511 1.00 88.50 117 SER A N 1
ATOM 943 C CA . SER A 1 117 ? 15.129 4.377 -8.818 1.00 88.50 117 SER A CA 1
ATOM 944 C C . SER A 1 117 ? 13.954 4.016 -7.900 1.00 88.50 117 SER A C 1
ATOM 946 O O . SER A 1 117 ? 13.200 4.896 -7.498 1.00 88.50 117 SER A O 1
ATOM 948 N N . ALA A 1 118 ? 13.804 2.744 -7.520 1.00 91.19 118 ALA A N 1
ATOM 949 C CA . ALA A 1 118 ? 12.798 2.321 -6.549 1.00 91.19 118 ALA A CA 1
ATOM 950 C C . ALA A 1 118 ? 13.049 2.934 -5.159 1.00 91.19 118 ALA A C 1
ATOM 952 O O . ALA A 1 118 ? 12.100 3.344 -4.498 1.00 91.19 118 ALA A O 1
ATOM 953 N N . ILE A 1 119 ? 14.313 3.044 -4.739 1.00 90.44 119 ILE A N 1
ATOM 954 C CA . ILE A 1 119 ? 14.709 3.699 -3.483 1.00 90.44 119 ILE A CA 1
ATOM 955 C C . ILE A 1 119 ? 14.455 5.213 -3.547 1.00 90.44 119 ILE A C 1
ATOM 957 O O . ILE A 1 119 ? 13.977 5.790 -2.576 1.00 90.44 119 ILE A O 1
ATOM 961 N N . GLU A 1 120 ? 14.732 5.863 -4.679 1.00 90.69 120 GLU A N 1
ATOM 962 C CA . GLU A 1 120 ? 14.423 7.287 -4.869 1.00 90.69 120 GLU A CA 1
ATOM 963 C C . GLU A 1 120 ? 12.922 7.561 -4.726 1.00 90.69 120 GLU A C 1
ATOM 965 O O . GLU A 1 120 ? 12.528 8.460 -3.986 1.00 90.69 120 GLU A O 1
ATOM 970 N N . ILE A 1 121 ? 12.081 6.749 -5.372 1.00 92.25 121 ILE A N 1
ATOM 971 C CA . ILE A 1 121 ? 10.622 6.862 -5.251 1.00 92.25 121 ILE A CA 1
ATOM 972 C C . ILE A 1 121 ? 10.178 6.572 -3.823 1.00 92.25 121 ILE A C 1
ATOM 974 O O . ILE A 1 121 ? 9.350 7.294 -3.285 1.00 92.25 121 ILE A O 1
ATOM 978 N N . PHE A 1 122 ? 10.745 5.549 -3.189 1.00 92.75 122 PHE A N 1
ATOM 979 C CA . PHE A 1 122 ? 10.460 5.223 -1.798 1.00 92.75 122 PHE A CA 1
ATOM 980 C C . PHE A 1 122 ? 10.710 6.408 -0.845 1.00 92.75 122 PHE A C 1
ATOM 982 O O . PHE A 1 122 ? 9.895 6.666 0.042 1.00 92.75 122 PHE A O 1
ATOM 989 N N . ASN A 1 123 ? 11.797 7.155 -1.047 1.00 91.56 123 ASN A N 1
ATOM 990 C CA . ASN A 1 123 ? 12.070 8.348 -0.246 1.00 91.56 123 ASN A CA 1
ATOM 991 C C . ASN A 1 123 ? 10.988 9.418 -0.458 1.00 91.56 123 ASN A C 1
ATOM 993 O O . ASN A 1 123 ? 10.467 9.939 0.520 1.00 91.56 123 ASN A O 1
ATOM 997 N N . LEU A 1 124 ? 10.574 9.663 -1.709 1.00 91.75 124 LEU A N 1
ATOM 998 C CA . LEU A 1 124 ? 9.474 10.593 -2.007 1.00 91.75 124 LEU A CA 1
ATOM 999 C C . LEU A 1 124 ? 8.153 10.154 -1.365 1.00 91.75 124 LEU A C 1
ATOM 1001 O O . LEU A 1 124 ? 7.409 10.982 -0.859 1.00 91.75 124 LEU A O 1
ATOM 1005 N N . LEU A 1 125 ? 7.855 8.851 -1.354 1.00 94.31 125 LEU A N 1
ATOM 1006 C CA . LEU A 1 125 ? 6.660 8.326 -0.685 1.00 94.31 125 LEU A CA 1
ATOM 1007 C C . LEU A 1 125 ? 6.684 8.601 0.819 1.00 94.31 125 LEU A C 1
ATOM 1009 O O . LEU A 1 125 ? 5.650 8.925 1.393 1.00 94.31 125 LEU A O 1
ATOM 1013 N N . THR A 1 126 ? 7.862 8.502 1.437 1.00 92.75 126 THR A N 1
ATOM 1014 C CA . THR A 1 126 ? 8.033 8.774 2.868 1.00 92.75 126 THR A CA 1
ATOM 1015 C C . THR A 1 126 ? 7.743 10.240 3.191 1.00 92.75 126 THR A C 1
ATOM 1017 O O . THR A 1 126 ? 7.152 10.522 4.231 1.00 92.75 126 THR A O 1
ATOM 1020 N N . ASP A 1 127 ? 8.082 11.162 2.286 1.00 90.94 127 ASP A N 1
ATOM 1021 C CA . ASP A 1 127 ? 7.833 12.595 2.466 1.00 90.94 127 ASP A CA 1
ATOM 1022 C C . ASP A 1 127 ? 6.328 12.932 2.527 1.00 90.94 127 ASP A C 1
ATOM 1024 O O . ASP A 1 127 ? 5.958 13.860 3.245 1.00 90.94 127 ASP A O 1
ATOM 1028 N N . TYR A 1 128 ? 5.473 12.158 1.845 1.00 92.38 128 TYR A N 1
ATOM 1029 C CA . TYR A 1 128 ? 4.012 12.348 1.763 1.00 92.38 128 TYR A CA 1
ATOM 1030 C C . TYR A 1 128 ? 3.213 11.321 2.582 1.00 92.38 128 TYR A C 1
ATOM 1032 O O . TYR A 1 128 ? 2.045 11.070 2.308 1.00 92.38 128 TYR A O 1
ATOM 1040 N N . SER A 1 129 ? 3.834 10.670 3.567 1.00 93.19 129 SER A N 1
ATOM 1041 C CA . SER A 1 129 ? 3.178 9.652 4.396 1.00 93.19 129 SER A CA 1
ATOM 1042 C C . SER A 1 129 ? 3.452 9.879 5.873 1.00 93.19 129 SER A C 1
ATOM 1044 O O . SER A 1 129 ? 4.594 10.138 6.244 1.00 93.19 129 SER A O 1
ATOM 1046 N N . ASP A 1 130 ? 2.463 9.656 6.729 1.00 93.62 130 ASP A N 1
ATOM 1047 C CA . ASP A 1 130 ? 2.656 9.581 8.178 1.00 93.62 130 ASP A CA 1
ATOM 1048 C C . ASP A 1 130 ? 3.592 8.434 8.565 1.00 93.62 130 ASP A C 1
ATOM 1050 O O . ASP A 1 130 ? 4.491 8.581 9.402 1.00 93.62 130 ASP A O 1
ATOM 1054 N N . LEU A 1 131 ? 3.378 7.283 7.923 1.00 94.75 131 LEU A N 1
ATOM 1055 C CA . LEU A 1 131 ? 4.197 6.093 8.067 1.00 94.75 131 LEU A CA 1
ATOM 1056 C C . LEU A 1 131 ? 4.266 5.339 6.737 1.00 94.75 131 LEU A C 1
ATOM 1058 O O . LEU A 1 131 ? 3.242 4.983 6.147 1.00 94.75 131 LEU A O 1
ATOM 1062 N N . THR A 1 132 ? 5.486 5.016 6.322 1.00 95.56 132 THR A N 1
ATOM 1063 C CA . THR A 1 132 ? 5.763 4.091 5.231 1.00 95.56 132 THR A CA 1
ATOM 1064 C C . THR A 1 132 ? 6.383 2.798 5.761 1.00 95.56 132 THR A C 1
ATOM 1066 O O . THR A 1 132 ? 7.350 2.808 6.528 1.00 95.56 132 THR A O 1
ATOM 1069 N N . VAL A 1 133 ? 5.858 1.663 5.302 1.00 96.69 133 VAL A N 1
ATOM 1070 C CA . VAL A 1 133 ? 6.427 0.327 5.494 1.00 96.69 133 VAL A CA 1
ATOM 1071 C C . VAL A 1 133 ? 7.025 -0.150 4.179 1.00 96.69 133 VAL A C 1
ATOM 1073 O O . VAL A 1 133 ? 6.341 -0.180 3.158 1.00 96.69 133 VAL A O 1
ATOM 1076 N N . LEU A 1 134 ? 8.291 -0.559 4.204 1.00 95.38 134 LEU A N 1
ATOM 1077 C CA . LEU A 1 134 ? 8.979 -1.133 3.050 1.00 95.38 134 LEU A CA 1
ATOM 1078 C C . LEU A 1 134 ? 9.332 -2.591 3.302 1.00 95.38 134 LEU A C 1
ATOM 1080 O O . LEU A 1 134 ? 10.086 -2.878 4.231 1.00 95.38 134 LEU A O 1
ATOM 1084 N N . GLN A 1 135 ? 8.857 -3.477 2.430 1.00 94.25 135 GLN A N 1
ATOM 1085 C CA . GLN A 1 135 ? 9.347 -4.845 2.284 1.00 94.25 135 GLN A CA 1
ATOM 1086 C C . GLN A 1 135 ? 10.444 -4.904 1.215 1.00 94.25 135 GLN A C 1
ATOM 1088 O O . GLN A 1 135 ? 10.219 -4.534 0.064 1.00 94.25 135 GLN A O 1
ATOM 1093 N N . ASP A 1 136 ? 11.621 -5.401 1.578 1.00 91.94 136 ASP A N 1
ATOM 1094 C CA . ASP A 1 136 ? 12.747 -5.602 0.667 1.00 91.94 136 ASP A CA 1
ATOM 1095 C C . ASP A 1 136 ? 12.991 -7.096 0.436 1.00 91.94 136 ASP A C 1
ATOM 1097 O O . ASP A 1 136 ? 13.606 -7.773 1.265 1.00 91.94 136 ASP A O 1
ATOM 1101 N N . ASP A 1 137 ? 12.540 -7.609 -0.710 1.00 89.06 137 ASP A N 1
ATOM 1102 C CA . ASP A 1 137 ? 12.567 -9.044 -1.008 1.00 89.06 137 ASP A CA 1
ATOM 1103 C C . ASP A 1 137 ? 13.997 -9.617 -1.098 1.00 89.06 137 ASP A C 1
ATOM 1105 O O . ASP A 1 137 ? 14.194 -10.821 -0.941 1.00 89.06 137 ASP A O 1
ATOM 1109 N N . LEU A 1 138 ? 15.033 -8.782 -1.296 1.00 87.56 138 LEU A N 1
ATOM 1110 C CA . LEU A 1 138 ? 16.435 -9.239 -1.225 1.00 87.56 138 LEU A CA 1
ATOM 1111 C C . LEU A 1 138 ? 16.824 -9.753 0.166 1.00 87.56 138 LEU A C 1
ATOM 1113 O O . LEU A 1 138 ? 17.812 -10.474 0.307 1.00 87.56 138 LEU A O 1
ATOM 1117 N N . LYS A 1 139 ? 16.080 -9.339 1.190 1.00 87.25 139 LYS A N 1
ATOM 1118 C CA . LYS A 1 139 ? 16.313 -9.670 2.592 1.00 87.25 139 LYS A CA 1
ATOM 1119 C C . LYS A 1 139 ? 15.293 -10.678 3.109 1.00 87.25 139 LYS A C 1
ATOM 1121 O O . LYS A 1 139 ? 15.135 -10.805 4.319 1.00 87.25 139 LYS A O 1
ATOM 1126 N N . GLU A 1 140 ? 14.554 -11.365 2.244 1.00 82.75 140 GLU A N 1
ATOM 1127 C CA . GLU A 1 140 ? 13.655 -12.417 2.708 1.00 82.75 140 GLU A CA 1
ATOM 1128 C C . GLU A 1 140 ? 14.437 -13.647 3.209 1.00 82.75 140 GLU A C 1
ATOM 1130 O O . GLU A 1 140 ? 15.394 -14.085 2.566 1.00 82.75 140 GLU A O 1
ATOM 1135 N N . PRO A 1 141 ? 14.044 -14.242 4.351 1.00 71.81 141 PRO A N 1
ATOM 1136 C CA . PRO A 1 141 ? 14.767 -15.357 4.969 1.00 71.81 141 PRO A CA 1
ATOM 1137 C C . PRO A 1 141 ? 14.629 -16.708 4.233 1.00 71.81 141 PRO A C 1
ATOM 1139 O O . PRO A 1 141 ? 15.224 -17.691 4.680 1.00 71.81 141 PRO A O 1
ATOM 1142 N N . TYR A 1 142 ? 13.883 -16.791 3.121 1.00 62.09 142 TYR A N 1
ATOM 1143 C CA . TYR A 1 142 ? 13.521 -18.048 2.453 1.00 62.09 142 TYR A CA 1
ATOM 1144 C C . TYR A 1 142 ? 13.782 -18.071 0.940 1.00 62.09 142 TYR A C 1
ATOM 1146 O O . TYR A 1 142 ? 13.703 -17.060 0.251 1.00 62.09 142 TYR A O 1
ATOM 1154 N N . ASN A 1 143 ? 14.019 -19.277 0.407 1.00 58.44 143 ASN A N 1
ATOM 1155 C CA . ASN A 1 143 ? 13.958 -19.549 -1.031 1.00 58.44 143 ASN A CA 1
ATOM 1156 C C . ASN A 1 143 ? 12.521 -19.330 -1.533 1.00 58.44 143 ASN A C 1
ATOM 1158 O O . ASN A 1 143 ? 11.665 -20.176 -1.296 1.00 58.44 143 ASN A O 1
ATOM 1162 N N . TYR A 1 144 ? 12.298 -18.207 -2.217 1.00 56.78 144 TYR A N 1
ATOM 1163 C CA . TYR A 1 144 ? 11.247 -17.931 -3.205 1.00 56.78 144 TYR A CA 1
ATOM 1164 C C . TYR A 1 144 ? 9.994 -18.838 -3.146 1.00 56.78 144 TYR A C 1
ATOM 1166 O O . TYR A 1 144 ? 9.814 -19.719 -3.988 1.00 56.78 144 TYR A O 1
ATOM 1174 N N . ASP A 1 145 ? 9.095 -18.592 -2.187 1.00 65.44 145 ASP A N 1
ATOM 1175 C CA . ASP A 1 145 ? 7.686 -18.995 -2.305 1.00 65.44 145 ASP A CA 1
ATOM 1176 C C . ASP A 1 145 ? 6.837 -17.749 -2.612 1.00 65.44 145 ASP A C 1
ATOM 1178 O O . ASP A 1 145 ? 6.523 -16.988 -1.692 1.00 65.44 145 ASP A O 1
ATOM 1182 N N . PRO A 1 146 ? 6.431 -17.527 -3.879 1.00 59.84 146 PRO A N 1
ATOM 1183 C CA . PRO A 1 146 ? 5.611 -16.379 -4.281 1.00 59.84 146 PRO A CA 1
ATOM 1184 C C . PRO A 1 146 ? 4.263 -16.258 -3.545 1.00 59.84 146 PRO A C 1
ATOM 1186 O O . PRO A 1 146 ? 3.652 -15.187 -3.522 1.00 59.84 146 PRO A O 1
ATOM 1189 N N . LEU A 1 147 ? 3.759 -17.344 -2.945 1.00 59.75 147 LEU A N 1
ATOM 1190 C CA . LEU A 1 147 ? 2.531 -17.324 -2.140 1.00 59.75 147 LEU A CA 1
ATOM 1191 C C . LEU A 1 147 ? 2.788 -16.874 -0.691 1.00 59.75 147 LEU A C 1
ATOM 1193 O O . LEU A 1 147 ? 1.854 -16.500 0.023 1.00 59.75 147 LEU A O 1
ATOM 1197 N N . GLY A 1 148 ? 4.043 -16.922 -0.242 1.00 66.44 148 GLY A N 1
ATOM 1198 C CA . GLY A 1 148 ? 4.474 -16.558 1.104 1.00 66.44 148 GLY A CA 1
ATOM 1199 C C . GLY A 1 148 ? 5.012 -15.134 1.247 1.00 66.44 148 GLY A C 1
ATOM 1200 O O . GLY A 1 148 ? 4.910 -14.593 2.347 1.00 66.44 148 GLY A O 1
ATOM 1201 N N . MET A 1 149 ? 5.534 -14.536 0.168 1.00 74.25 149 MET A N 1
ATOM 1202 C CA . MET A 1 149 ? 6.289 -13.267 0.204 1.00 74.25 149 MET A CA 1
ATOM 1203 C C . MET A 1 149 ? 5.538 -12.132 0.900 1.00 74.25 149 MET A C 1
ATOM 1205 O O . MET A 1 149 ? 6.069 -11.473 1.786 1.00 74.25 149 MET A O 1
ATOM 1209 N N . ASP A 1 150 ? 4.261 -11.937 0.575 1.00 86.56 150 ASP A N 1
ATOM 1210 C CA . ASP A 1 150 ? 3.537 -10.753 1.049 1.00 86.56 150 ASP A CA 1
ATOM 1211 C C . ASP A 1 150 ? 2.827 -10.946 2.396 1.00 86.56 150 ASP A C 1
ATOM 1213 O O . ASP A 1 150 ? 2.129 -10.049 2.867 1.00 86.56 150 ASP A O 1
ATOM 1217 N N . LYS A 1 151 ? 2.974 -12.112 3.045 1.00 86.31 151 LYS A N 1
ATOM 1218 C CA . LYS A 1 151 ? 2.269 -12.410 4.307 1.00 86.31 151 LYS A CA 1
ATOM 1219 C C . LYS A 1 151 ? 2.582 -11.394 5.401 1.00 86.31 151 LYS A C 1
ATOM 1221 O O . LYS A 1 151 ? 1.701 -11.084 6.202 1.00 86.31 151 LYS A O 1
ATOM 1226 N N . GLY A 1 152 ? 3.816 -10.892 5.444 1.00 89.19 152 GLY A N 1
ATOM 1227 C CA . GLY A 1 152 ? 4.210 -9.883 6.421 1.00 89.19 152 GLY A CA 1
ATOM 1228 C C . GLY A 1 152 ? 3.572 -8.524 6.149 1.00 89.19 152 GLY A C 1
ATOM 1229 O O . GLY A 1 152 ? 2.973 -7.948 7.055 1.00 89.19 152 GLY A O 1
ATOM 1230 N N . LEU A 1 153 ? 3.598 -8.056 4.896 1.00 93.00 153 LEU A N 1
ATOM 1231 C CA . LEU A 1 153 ? 2.955 -6.796 4.519 1.00 93.00 153 LEU A CA 1
ATOM 1232 C C . LEU A 1 153 ? 1.437 -6.841 4.739 1.00 93.00 153 LEU A C 1
ATOM 1234 O O . LEU A 1 153 ? 0.877 -5.905 5.302 1.00 93.00 153 LEU A O 1
ATOM 1238 N N . ILE A 1 154 ? 0.790 -7.961 4.393 1.00 94.50 154 ILE A N 1
ATOM 1239 C CA . ILE A 1 154 ? -0.639 -8.197 4.654 1.00 94.50 154 ILE A CA 1
ATOM 1240 C C . ILE A 1 154 ? -0.942 -8.099 6.152 1.00 94.50 154 ILE A C 1
ATOM 1242 O O . ILE A 1 154 ? -1.949 -7.513 6.525 1.00 94.50 154 ILE A O 1
ATOM 1246 N N . ARG A 1 155 ? -0.080 -8.637 7.023 1.00 93.44 155 ARG A N 1
ATOM 1247 C CA . ARG A 1 155 ? -0.260 -8.555 8.482 1.00 93.44 155 ARG A CA 1
ATOM 1248 C C . ARG A 1 155 ? -0.154 -7.128 9.009 1.00 93.44 155 ARG A C 1
ATOM 1250 O O . ARG A 1 155 ? -0.919 -6.761 9.897 1.00 93.44 155 ARG A O 1
ATOM 1257 N N . PHE A 1 156 ? 0.762 -6.322 8.476 1.00 96.06 156 PHE A N 1
ATOM 1258 C CA . PHE A 1 156 ? 0.817 -4.911 8.850 1.00 96.06 156 PHE A CA 1
ATOM 1259 C C . PHE A 1 156 ? -0.399 -4.145 8.331 1.00 96.06 156 PHE A C 1
ATOM 1261 O O . PHE A 1 156 ? -0.996 -3.414 9.110 1.00 96.06 156 PHE A O 1
ATOM 1268 N N . LEU A 1 157 ? -0.817 -4.364 7.079 1.00 95.94 157 LEU A N 1
ATOM 1269 C CA . LEU A 1 157 ? -2.057 -3.795 6.537 1.00 95.94 157 LEU A CA 1
ATOM 1270 C C . LEU A 1 157 ? -3.276 -4.183 7.387 1.00 95.94 157 LEU A C 1
ATOM 1272 O O . LEU A 1 157 ? -4.090 -3.336 7.741 1.00 95.94 157 LEU A O 1
ATOM 1276 N N . GLU A 1 158 ? -3.376 -5.453 7.780 1.00 94.56 158 GLU A N 1
ATOM 1277 C CA . GLU A 1 158 ? -4.434 -5.949 8.660 1.00 94.56 158 GLU A CA 1
ATOM 1278 C C . GLU A 1 158 ? -4.443 -5.208 10.004 1.00 94.56 158 GLU A C 1
ATOM 1280 O O . GLU A 1 158 ? -5.520 -4.857 10.479 1.00 94.56 158 GLU A O 1
ATOM 1285 N N . LEU A 1 159 ? -3.272 -4.915 10.585 1.00 93.69 159 LEU A N 1
ATOM 1286 C CA . LEU A 1 159 ? -3.153 -4.159 11.834 1.00 93.69 159 LEU A CA 1
ATOM 1287 C C . LEU A 1 159 ? -3.700 -2.734 11.696 1.00 93.69 159 LEU A C 1
ATOM 1289 O O . LEU A 1 159 ? -4.544 -2.349 12.499 1.00 93.69 159 LEU A O 1
ATOM 1293 N N . ILE A 1 160 ? -3.266 -1.959 10.698 1.00 93.94 160 ILE A N 1
ATOM 1294 C CA . ILE A 1 160 ? -3.731 -0.567 10.520 1.00 93.94 160 ILE A CA 1
ATOM 1295 C C . ILE A 1 160 ? -5.241 -0.518 10.255 1.00 93.94 160 ILE A C 1
ATOM 1297 O O . ILE A 1 160 ? -5.932 0.350 10.788 1.00 93.94 160 ILE A O 1
ATOM 1301 N N . LEU A 1 161 ? -5.760 -1.463 9.466 1.00 93.06 161 LEU A N 1
ATOM 1302 C CA . LEU A 1 161 ? -7.183 -1.529 9.126 1.00 93.06 161 LEU A CA 1
ATOM 1303 C C . LEU A 1 161 ? -8.030 -2.226 10.205 1.00 93.06 161 LEU A C 1
ATOM 1305 O O . LEU A 1 161 ? -9.253 -2.310 10.074 1.00 93.06 161 LEU A O 1
ATOM 1309 N N . SER A 1 162 ? -7.408 -2.774 11.254 1.00 88.62 162 SER A N 1
ATOM 1310 C CA . SER A 1 162 ? -8.123 -3.466 12.326 1.00 88.62 162 SER A CA 1
ATOM 1311 C C . SER A 1 162 ? -8.963 -2.494 13.148 1.00 88.62 162 SER A C 1
ATOM 1313 O O . SER A 1 162 ? -8.657 -1.312 13.249 1.00 88.62 162 SER A O 1
ATOM 1315 N N . ARG A 1 163 ? -10.039 -3.001 13.749 1.00 80.25 163 ARG A N 1
ATOM 1316 C CA . ARG A 1 163 ? -10.870 -2.258 14.698 1.00 80.25 163 ARG A CA 1
ATOM 1317 C C . ARG A 1 163 ? -10.870 -2.977 16.038 1.00 80.25 163 ARG A C 1
ATOM 1319 O O . ARG A 1 163 ? -10.776 -4.210 16.025 1.00 80.25 163 ARG A O 1
ATOM 1326 N N . PRO A 1 164 ? -11.040 -2.254 17.156 1.00 64.75 164 PRO A N 1
ATOM 1327 C CA . PRO A 1 164 ? -11.384 -2.875 18.429 1.00 64.75 164 PRO A CA 1
ATOM 1328 C C . PRO A 1 164 ? -12.631 -3.761 18.274 1.00 64.75 164 PRO A C 1
ATOM 1330 O O . PRO A 1 164 ? -13.559 -3.412 17.538 1.00 64.75 164 PRO A O 1
ATOM 1333 N N . GLU A 1 165 ? -12.661 -4.918 18.937 1.00 57.12 165 GLU A N 1
ATOM 1334 C CA . GLU A 1 165 ? -13.847 -5.781 18.933 1.00 57.12 165 GLU A CA 1
ATOM 1335 C C . GLU A 1 165 ? -15.019 -5.082 19.648 1.00 57.12 165 GLU A C 1
ATOM 1337 O O . GLU A 1 165 ? -14.835 -4.401 20.661 1.00 57.12 165 GLU A O 1
ATOM 1342 N N . LYS A 1 166 ? -16.243 -5.223 19.110 1.00 43.81 166 LYS A N 1
ATOM 1343 C CA . LYS A 1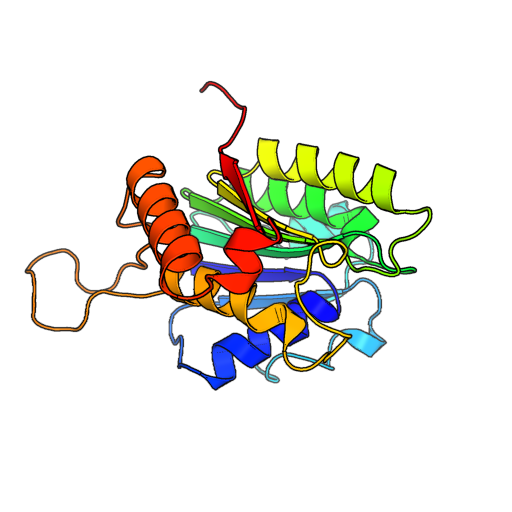 166 ? -17.451 -4.607 19.687 1.00 43.81 166 LYS A CA 1
ATOM 1344 C C . LYS A 1 166 ? -17.640 -5.079 21.134 1.00 43.81 166 LYS A C 1
ATOM 1346 O O . LYS A 1 166 ? -17.908 -6.257 21.358 1.00 43.81 166 LYS A O 1
ATOM 1351 N N . GLY A 1 167 ? -17.569 -4.148 22.089 1.00 50.22 167 GLY A N 1
ATOM 1352 C CA . GLY A 1 167 ? -17.943 -4.382 23.488 1.00 50.22 167 GLY A CA 1
ATOM 1353 C C . GLY A 1 167 ? -16.941 -3.945 24.560 1.00 50.22 167 GLY A C 1
ATOM 1354 O O . GLY A 1 167 ? -17.292 -4.036 25.734 1.00 50.22 167 GLY A O 1
ATOM 1355 N N . GLU A 1 168 ? -15.738 -3.467 24.213 1.00 52.16 168 GLU A N 1
ATOM 1356 C CA . GLU A 1 168 ? -14.715 -3.163 25.234 1.00 52.16 168 GLU A CA 1
ATOM 1357 C C . GLU A 1 168 ? -14.558 -1.686 25.640 1.00 52.16 168 GLU A C 1
ATOM 1359 O O . GLU A 1 168 ? -14.105 -1.443 26.757 1.00 52.16 168 GLU A O 1
ATOM 1364 N N . THR A 1 169 ? -15.003 -0.687 24.868 1.00 46.16 169 THR A N 1
ATOM 1365 C CA . THR A 1 169 ? -14.966 0.723 25.323 1.00 46.16 169 THR A CA 1
ATOM 1366 C C . THR A 1 169 ? -16.018 1.601 24.652 1.00 46.16 169 THR A C 1
ATOM 1368 O O . THR A 1 169 ? -16.103 1.648 23.428 1.00 46.16 169 THR A O 1
ATOM 1371 N N . PHE A 1 170 ? -16.762 2.345 25.474 1.00 48.47 170 PHE A N 1
ATOM 1372 C CA . PHE A 1 170 ? -17.668 3.415 25.052 1.00 48.47 170 PHE A CA 1
ATOM 1373 C C . PHE A 1 170 ? -16.882 4.560 24.367 1.00 48.47 170 PHE A C 1
ATOM 1375 O O . PHE A 1 170 ? -15.802 4.925 24.831 1.00 48.47 170 PHE A O 1
ATOM 1382 N N . ASP A 1 171 ? -17.464 5.102 23.290 1.00 47.69 171 ASP A N 1
ATOM 1383 C CA . ASP A 1 171 ? -17.096 6.283 22.472 1.00 47.69 171 ASP A CA 1
ATOM 1384 C C . ASP A 1 171 ? -16.095 6.151 21.294 1.00 47.69 171 ASP A C 1
ATOM 1386 O O . ASP A 1 171 ? -15.995 7.096 20.516 1.00 47.69 171 ASP A O 1
ATOM 1390 N N . TYR A 1 172 ? -15.448 5.000 21.049 1.00 48.84 172 TYR A N 1
ATOM 1391 C CA . TYR A 1 172 ? -14.608 4.771 19.839 1.00 48.84 172 TYR A CA 1
ATOM 1392 C C . TYR A 1 172 ? -15.046 3.558 19.007 1.00 48.84 172 TYR A C 1
ATOM 1394 O O . TYR A 1 172 ? -14.244 2.898 18.340 1.00 48.84 172 TYR A O 1
ATOM 1402 N N . GLU A 1 173 ? -16.332 3.234 19.060 1.00 53.31 173 GLU A N 1
ATOM 1403 C CA . GLU A 1 173 ? -16.892 2.196 18.207 1.00 53.31 173 GLU A CA 1
ATOM 1404 C C . GLU A 1 173 ? -16.765 2.652 16.737 1.00 53.31 173 GLU A C 1
ATOM 1406 O O . GLU A 1 173 ? -17.308 3.687 16.371 1.00 53.31 173 GLU A O 1
ATOM 1411 N N . GLU A 1 174 ? -16.060 1.870 15.903 1.00 67.19 174 GLU A N 1
ATOM 1412 C CA . GLU A 1 174 ? -16.051 1.919 14.417 1.00 67.19 174 GLU A CA 1
ATOM 1413 C C . GLU A 1 174 ? -14.879 2.610 13.677 1.00 67.19 174 GLU A C 1
ATOM 1415 O O . GLU A 1 174 ? -14.909 2.695 12.450 1.00 67.19 174 GLU A O 1
ATOM 1420 N N . VAL A 1 175 ? -13.786 3.003 14.340 1.00 81.69 175 VAL A N 1
ATOM 1421 C CA . VAL A 1 175 ? -12.632 3.638 13.656 1.00 81.69 175 VAL A CA 1
ATOM 1422 C C . VAL A 1 175 ? -11.423 2.677 13.525 1.00 81.69 175 VAL A C 1
ATOM 1424 O O . VAL A 1 175 ? -11.128 1.957 14.482 1.00 81.69 175 VAL A O 1
ATOM 1427 N N . PRO A 1 176 ? -10.727 2.602 12.364 1.00 86.56 176 PRO A N 1
ATOM 1428 C CA . PRO A 1 176 ? -9.513 1.796 12.188 1.00 86.56 176 PRO A CA 1
ATOM 1429 C C . PRO A 1 176 ? -8.372 2.177 13.139 1.00 86.56 176 PRO A C 1
ATOM 1431 O O . PRO A 1 176 ? -8.190 3.348 13.468 1.00 86.56 176 PRO A O 1
ATOM 1434 N N . PHE A 1 177 ? -7.545 1.197 13.508 1.00 87.75 177 PHE A N 1
ATOM 1435 C CA . PHE A 1 177 ? -6.427 1.347 14.441 1.00 87.75 177 PHE A CA 1
ATOM 1436 C C . PHE A 1 177 ? -5.413 2.408 14.006 1.00 87.75 177 PHE A C 1
ATOM 1438 O O . PHE A 1 177 ? -4.849 3.085 14.867 1.00 87.75 177 PHE A O 1
ATOM 1445 N N . GLY A 1 178 ? -5.204 2.564 12.692 1.00 87.25 178 GLY A N 1
ATOM 1446 C CA . GLY A 1 178 ? -4.369 3.629 12.130 1.00 87.25 178 GLY A CA 1
ATOM 1447 C C . GLY A 1 178 ? -4.844 5.027 12.537 1.00 87.25 178 GLY A C 1
ATOM 1448 O O . GLY A 1 178 ? -4.036 5.862 12.902 1.00 87.25 178 GLY A O 1
ATOM 1449 N N . VAL A 1 179 ? -6.155 5.253 12.600 1.00 88.38 179 VAL A N 1
ATOM 1450 C CA . VAL A 1 179 ? -6.737 6.558 12.953 1.00 88.38 179 VAL A CA 1
ATOM 1451 C C . VAL A 1 179 ? -6.842 6.752 14.468 1.00 88.38 179 VAL A C 1
ATOM 1453 O O . VAL A 1 179 ? -6.688 7.858 14.974 1.00 88.38 179 VAL A O 1
ATOM 1456 N N . THR A 1 180 ? -7.109 5.690 15.235 1.00 82.81 180 THR A N 1
ATOM 1457 C CA . THR A 1 180 ? -7.323 5.804 16.693 1.00 82.81 180 THR A CA 1
ATOM 1458 C C . THR A 1 180 ? -6.034 5.976 17.501 1.00 82.81 180 THR A C 1
ATOM 1460 O O . THR A 1 180 ? -6.086 6.084 18.728 1.00 82.81 180 THR A O 1
ATOM 1463 N N . THR A 1 181 ? -4.872 5.925 16.851 1.00 81.88 181 THR A N 1
ATOM 1464 C CA . THR A 1 181 ? -3.572 5.764 17.502 1.00 81.88 181 THR A CA 1
ATOM 1465 C C . THR A 1 181 ? -2.565 6.751 16.926 1.00 81.88 181 THR A C 1
ATOM 1467 O O . THR A 1 181 ? -2.504 6.945 15.721 1.00 81.88 181 THR A O 1
ATOM 1470 N N . ASP A 1 182 ? -1.736 7.359 17.776 1.00 86.75 182 ASP A N 1
ATOM 1471 C CA . ASP A 1 182 ? -0.641 8.206 17.301 1.00 86.75 182 ASP A CA 1
ATOM 1472 C C . ASP A 1 182 ? 0.447 7.398 16.555 1.00 86.75 182 ASP A C 1
ATOM 1474 O O . ASP A 1 182 ? 0.632 6.194 16.770 1.00 86.75 182 ASP A O 1
ATOM 1478 N N . ASN A 1 183 ? 1.217 8.076 15.698 1.00 86.25 183 ASN A N 1
ATOM 1479 C CA . ASN A 1 183 ? 2.246 7.445 14.864 1.00 86.25 183 ASN A CA 1
ATOM 1480 C C . ASN A 1 183 ? 3.350 6.736 15.678 1.00 86.25 183 ASN A C 1
ATOM 1482 O O . ASN A 1 183 ? 4.006 5.828 15.165 1.00 86.25 183 ASN A O 1
ATOM 1486 N N . GLU A 1 184 ? 3.597 7.120 16.938 1.00 88.81 184 GLU A N 1
ATOM 1487 C CA . GLU A 1 184 ? 4.559 6.422 17.804 1.00 88.81 184 GLU A CA 1
ATOM 1488 C C . GLU A 1 184 ? 4.024 5.069 18.259 1.00 88.81 184 GLU A C 1
ATOM 1490 O O . GLU A 1 184 ? 4.715 4.055 18.143 1.00 88.81 184 GLU A O 1
ATOM 1495 N N . ARG A 1 185 ? 2.785 5.029 18.745 1.00 90.12 185 ARG A N 1
ATOM 1496 C CA . ARG A 1 185 ? 2.127 3.796 19.180 1.00 90.12 185 ARG A CA 1
ATOM 1497 C C . ARG A 1 185 ? 1.854 2.846 18.023 1.00 90.12 185 ARG A C 1
ATOM 1499 O O . ARG A 1 185 ? 2.042 1.641 18.198 1.00 90.12 185 ARG A O 1
ATOM 1506 N N . LEU A 1 186 ? 1.479 3.364 16.854 1.00 91.31 186 LEU A N 1
ATOM 1507 C CA . LEU A 1 186 ? 1.324 2.555 15.645 1.00 91.31 186 LEU A CA 1
ATOM 1508 C C . LEU A 1 186 ? 2.654 1.896 15.258 1.00 91.31 186 LEU A C 1
ATOM 1510 O O . LEU A 1 186 ? 2.700 0.682 15.050 1.00 91.31 186 LEU A O 1
ATOM 1514 N N . LEU A 1 187 ? 3.747 2.669 15.244 1.00 92.69 187 LEU A N 1
ATOM 1515 C CA . LEU A 1 187 ? 5.084 2.142 14.972 1.00 92.69 187 LEU A CA 1
ATOM 1516 C C . LEU A 1 187 ? 5.478 1.061 15.987 1.00 92.69 187 LEU A C 1
ATOM 1518 O O . LEU A 1 187 ? 5.883 -0.028 15.586 1.00 92.69 187 LEU A O 1
ATOM 1522 N N . MET A 1 188 ? 5.290 1.306 17.287 1.00 93.44 188 MET A N 1
ATOM 1523 C CA . MET A 1 188 ? 5.575 0.305 18.324 1.00 93.44 188 MET A CA 1
ATOM 1524 C C . MET A 1 188 ? 4.759 -0.980 18.133 1.00 93.44 188 MET A C 1
ATOM 1526 O O . MET A 1 188 ? 5.280 -2.081 18.328 1.00 93.44 188 MET A O 1
ATOM 1530 N N . ALA A 1 189 ? 3.485 -0.869 17.747 1.00 93.81 189 ALA A N 1
ATOM 1531 C CA . ALA A 1 189 ? 2.637 -2.025 17.478 1.00 93.81 189 ALA A CA 1
ATOM 1532 C C . ALA A 1 189 ? 3.155 -2.837 16.278 1.00 93.81 189 ALA A C 1
ATOM 1534 O O . ALA A 1 189 ? 3.233 -4.067 16.362 1.00 93.81 189 ALA A O 1
ATOM 1535 N N . MET A 1 190 ? 3.580 -2.164 15.204 1.00 94.69 190 MET A N 1
ATOM 1536 C CA . MET A 1 190 ? 4.205 -2.812 14.050 1.00 94.69 190 MET A CA 1
ATOM 1537 C C . MET A 1 190 ? 5.536 -3.475 14.415 1.00 94.69 190 MET A C 1
ATOM 1539 O O . MET A 1 190 ? 5.739 -4.647 14.113 1.00 94.69 190 MET A O 1
ATOM 1543 N N . GLU A 1 191 ? 6.430 -2.791 15.125 1.00 94.69 191 GLU A N 1
ATOM 1544 C CA . GLU A 1 191 ? 7.710 -3.366 15.558 1.00 94.69 191 GLU A CA 1
ATOM 1545 C C . GLU A 1 191 ? 7.518 -4.581 16.479 1.00 94.69 191 GLU A C 1
ATOM 1547 O O . GLU A 1 191 ? 8.239 -5.583 16.382 1.00 94.69 191 GLU A O 1
ATOM 1552 N N . ASN A 1 192 ? 6.509 -4.537 17.350 1.00 95.12 192 ASN A N 1
ATOM 1553 C CA . ASN A 1 192 ? 6.140 -5.657 18.206 1.00 95.12 192 ASN A CA 1
ATOM 1554 C C . ASN A 1 192 ? 5.600 -6.846 17.391 1.00 95.12 192 ASN A C 1
ATOM 1556 O O . ASN A 1 192 ? 6.031 -7.977 17.620 1.00 95.12 192 ASN A O 1
ATOM 1560 N N . LEU A 1 193 ? 4.714 -6.605 16.418 1.00 94.12 193 LEU A N 1
ATOM 1561 C CA . LEU A 1 193 ? 4.230 -7.634 15.489 1.00 94.12 193 LEU A CA 1
ATOM 1562 C C . LEU A 1 193 ? 5.393 -8.248 14.696 1.00 94.12 193 LEU A C 1
ATOM 1564 O O . LEU A 1 193 ? 5.494 -9.468 14.571 1.00 94.12 193 LEU A O 1
ATOM 1568 N N . TYR A 1 194 ? 6.295 -7.403 14.200 1.00 93.62 194 TYR A N 1
ATOM 1569 C CA . TYR A 1 194 ? 7.444 -7.801 13.400 1.00 93.62 194 TYR A CA 1
ATOM 1570 C C . TYR A 1 194 ? 8.399 -8.705 14.175 1.00 93.62 194 TYR A C 1
ATOM 1572 O O . TYR A 1 194 ? 8.718 -9.806 13.734 1.00 93.62 194 TYR A O 1
ATOM 1580 N N . SER A 1 195 ? 8.813 -8.265 15.361 1.00 93.25 195 SER A N 1
ATOM 1581 C CA . SER A 1 195 ? 9.781 -8.990 16.184 1.00 93.25 195 SER A CA 1
ATOM 1582 C C . SER A 1 195 ? 9.220 -10.276 16.793 1.00 93.25 195 SER A C 1
ATOM 1584 O O . SER A 1 195 ? 9.939 -11.274 16.863 1.00 93.25 195 SER A O 1
ATOM 1586 N N . LYS A 1 196 ? 7.952 -10.282 17.231 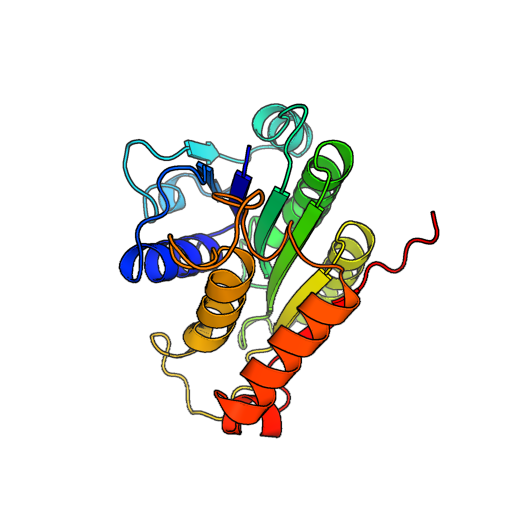1.00 92.94 196 LYS A N 1
ATOM 1587 C CA . LYS A 1 196 ? 7.365 -11.433 17.938 1.00 92.94 196 LYS A CA 1
ATOM 1588 C C . LYS A 1 196 ? 6.710 -12.446 17.019 1.00 92.94 196 LYS A C 1
ATOM 1590 O O . LYS A 1 196 ? 6.839 -13.642 17.263 1.00 92.94 196 LYS A O 1
ATOM 1595 N N . GLU A 1 197 ? 6.000 -11.989 15.994 1.00 89.88 197 GLU A N 1
ATOM 1596 C CA . GLU A 1 197 ? 5.206 -12.883 15.149 1.00 89.88 197 GLU A CA 1
ATOM 1597 C C . GLU A 1 197 ? 5.846 -13.177 13.795 1.00 89.88 197 GLU A C 1
ATOM 1599 O O . GLU A 1 197 ? 5.412 -14.093 13.098 1.00 89.88 197 GLU A O 1
ATOM 1604 N N . MET A 1 198 ? 6.895 -12.438 13.424 1.00 90.56 198 MET A N 1
ATOM 1605 C CA . MET A 1 198 ? 7.645 -12.643 12.181 1.00 90.56 198 MET A CA 1
ATOM 1606 C C . MET A 1 198 ? 9.162 -12.709 12.443 1.00 90.56 198 MET A C 1
ATOM 1608 O O . MET A 1 198 ? 9.936 -12.024 11.771 1.00 90.56 198 MET A O 1
ATOM 1612 N N . PRO A 1 199 ? 9.625 -13.542 13.399 1.00 89.81 199 PRO A N 1
ATOM 1613 C CA . PRO A 1 199 ? 10.990 -13.483 13.932 1.00 89.81 199 PRO A CA 1
ATOM 1614 C C . PRO A 1 199 ? 12.082 -13.727 12.882 1.00 89.81 199 PRO A C 1
ATOM 1616 O O . PRO A 1 199 ? 13.189 -13.203 13.001 1.00 89.81 199 PRO A O 1
ATOM 1619 N N . GLU A 1 200 ? 11.798 -14.507 11.843 1.00 88.06 200 GLU A N 1
ATOM 1620 C CA . GLU A 1 200 ? 12.760 -14.788 10.773 1.00 88.06 200 GLU A CA 1
ATOM 1621 C C . GLU A 1 200 ? 12.912 -13.608 9.818 1.00 88.06 200 GLU A C 1
ATOM 1623 O O . GLU A 1 200 ? 14.040 -13.235 9.497 1.00 88.06 200 GLU A O 1
ATOM 1628 N N . TYR A 1 201 ? 11.798 -12.978 9.432 1.00 88.44 201 TYR A N 1
ATOM 1629 C CA . TYR A 1 201 ? 11.813 -11.736 8.659 1.00 88.44 201 TYR A CA 1
ATOM 1630 C C . TYR A 1 201 ? 12.502 -10.628 9.462 1.00 88.44 201 TYR A C 1
ATOM 1632 O O . TYR A 1 201 ? 13.355 -9.921 8.931 1.00 88.44 201 TYR A O 1
ATOM 1640 N N . TYR A 1 202 ? 12.208 -10.540 10.766 1.00 90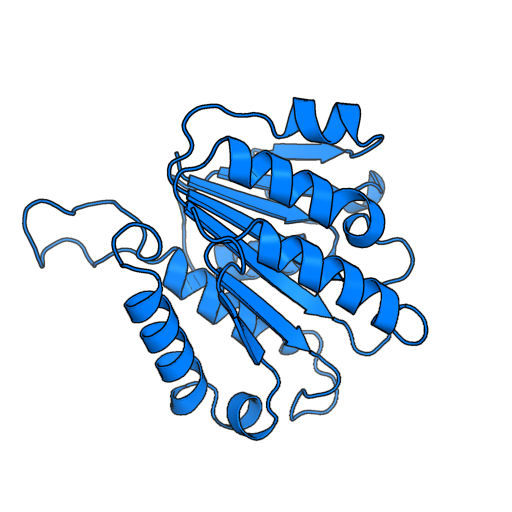.00 202 TYR A N 1
ATOM 1641 C CA . TYR A 1 202 ? 12.852 -9.603 11.688 1.00 90.00 202 TYR A CA 1
ATOM 1642 C C . TYR A 1 202 ? 14.364 -9.791 11.727 1.00 90.00 202 TYR A C 1
ATOM 1644 O O . TYR A 1 202 ? 15.120 -8.838 11.547 1.00 90.00 202 TYR A O 1
ATOM 1652 N N . LYS A 1 203 ? 14.818 -11.038 11.888 1.00 89.88 203 LYS A N 1
ATOM 1653 C CA . LYS A 1 203 ? 16.243 -11.376 11.884 1.00 89.88 203 LYS A CA 1
ATOM 1654 C C . LYS A 1 203 ? 16.921 -11.043 10.553 1.00 89.88 203 LYS A C 1
ATOM 1656 O O . LYS A 1 203 ? 18.095 -10.679 10.555 1.00 89.88 203 LYS A O 1
ATOM 1661 N N . ALA A 1 204 ? 16.212 -11.190 9.437 1.00 88.75 204 ALA A N 1
ATOM 1662 C CA . ALA A 1 204 ? 16.732 -10.878 8.111 1.00 88.75 204 ALA A CA 1
ATOM 1663 C C . ALA A 1 204 ? 16.673 -9.374 7.773 1.00 88.75 204 ALA A C 1
ATOM 1665 O O . ALA A 1 204 ? 17.348 -8.924 6.848 1.00 88.75 204 ALA A O 1
ATOM 1666 N N . GLY A 1 205 ? 15.916 -8.582 8.538 1.00 90.31 205 GLY A N 1
ATOM 1667 C CA . GLY A 1 205 ? 15.729 -7.157 8.280 1.00 90.31 205 GLY A CA 1
ATOM 1668 C C . GLY A 1 205 ? 14.907 -6.893 7.016 1.00 90.31 205 GLY A C 1
ATOM 1669 O O . GLY A 1 205 ? 15.176 -5.914 6.321 1.00 90.31 205 GLY A O 1
ATOM 1670 N N . THR A 1 206 ? 13.949 -7.774 6.703 1.00 91.69 206 THR A N 1
ATOM 1671 C CA . THR A 1 206 ? 13.111 -7.699 5.495 1.00 91.69 206 THR A CA 1
ATOM 1672 C C . THR A 1 206 ? 12.260 -6.433 5.443 1.00 91.69 206 THR A C 1
ATOM 1674 O O . THR A 1 206 ? 12.168 -5.800 4.395 1.00 91.69 206 THR A O 1
ATOM 1677 N N . PHE A 1 207 ? 11.655 -6.056 6.569 1.00 94.44 207 PHE A N 1
ATOM 1678 C CA . PHE A 1 207 ? 10.825 -4.863 6.685 1.00 94.44 207 PHE A CA 1
ATOM 1679 C C . PHE A 1 207 ? 11.579 -3.709 7.342 1.00 94.44 207 PHE A C 1
ATOM 1681 O O . PHE A 1 207 ? 12.374 -3.912 8.265 1.00 94.44 207 PHE A O 1
ATOM 1688 N N . SER A 1 208 ? 11.280 -2.495 6.887 1.00 94.19 208 SER A N 1
ATOM 1689 C CA . SER A 1 208 ? 11.690 -1.242 7.522 1.00 94.19 208 SER A CA 1
ATOM 1690 C C . SER A 1 208 ? 10.508 -0.279 7.618 1.00 94.19 208 SER A C 1
ATOM 1692 O O . SER A 1 208 ? 9.622 -0.308 6.764 1.00 94.19 208 SER A O 1
ATOM 1694 N N . PHE A 1 209 ? 10.496 0.545 8.664 1.00 94.81 209 PHE A N 1
ATOM 1695 C CA . PHE A 1 209 ? 9.421 1.488 8.971 1.00 94.81 209 PHE A CA 1
ATOM 1696 C C . PHE A 1 209 ? 9.991 2.898 9.004 1.00 94.81 209 PHE A C 1
ATOM 1698 O O . PHE A 1 209 ? 11.041 3.122 9.608 1.00 94.81 209 PHE A O 1
ATOM 1705 N N . HIS A 1 210 ? 9.302 3.833 8.363 1.00 93.62 210 HIS A N 1
ATOM 1706 C CA . HIS A 1 210 ? 9.788 5.191 8.154 1.00 93.62 210 HIS A CA 1
ATOM 1707 C C . HIS A 1 210 ? 8.653 6.164 8.422 1.00 93.62 210 HIS A C 1
ATOM 1709 O O . HIS A 1 210 ? 7.562 5.988 7.892 1.00 93.62 210 HIS A O 1
ATOM 1715 N N . LYS A 1 211 ? 8.890 7.155 9.278 1.00 89.75 211 LYS A N 1
ATOM 1716 C CA . LYS A 1 211 ? 7.929 8.235 9.530 1.00 89.75 211 LYS A CA 1
ATOM 1717 C C . LYS A 1 211 ? 8.142 9.361 8.526 1.00 89.75 211 LYS A C 1
ATOM 1719 O O . LYS A 1 211 ? 9.246 9.469 7.989 1.00 89.75 211 LYS A O 1
ATOM 1724 N N . SER A 1 212 ? 7.127 10.210 8.358 1.00 82.44 212 SER A N 1
ATOM 1725 C CA . SER A 1 212 ? 7.284 11.450 7.595 1.00 82.44 212 SER A CA 1
ATOM 1726 C C . SER A 1 212 ? 8.529 12.221 8.035 1.00 82.44 212 SER A C 1
ATOM 1728 O O . SER A 1 212 ? 8.839 12.322 9.226 1.00 82.44 212 SER A O 1
ATOM 1730 N N . THR A 1 213 ? 9.234 12.760 7.052 1.00 69.94 213 THR A N 1
ATOM 1731 C CA . THR A 1 213 ? 10.390 13.650 7.208 1.00 69.94 213 THR A CA 1
ATOM 1732 C C . THR A 1 213 ? 9.982 15.127 7.234 1.00 69.94 213 THR A C 1
ATOM 1734 O O . THR A 1 213 ? 10.833 15.973 7.513 1.00 69.94 213 THR A O 1
ATOM 1737 N N . HIS A 1 214 ? 8.712 15.452 6.960 1.00 66.62 214 HIS A N 1
ATOM 1738 C CA . HIS A 1 214 ? 8.208 16.822 6.984 1.00 66.62 214 HIS A CA 1
ATOM 1739 C C . HIS A 1 214 ? 8.023 17.323 8.424 1.00 66.62 214 HIS A C 1
ATOM 1741 O O . HIS A 1 214 ? 7.359 16.695 9.249 1.00 66.62 214 HIS A O 1
ATOM 1747 N N . GLU A 1 215 ? 8.593 18.493 8.714 1.00 54.06 215 GLU A N 1
ATOM 1748 C CA . GLU A 1 215 ? 8.244 19.293 9.889 1.00 54.06 215 GLU A CA 1
ATOM 1749 C C . GLU A 1 215 ? 7.090 20.234 9.497 1.00 54.06 215 GLU A C 1
ATOM 1751 O O . GLU A 1 215 ? 7.214 20.972 8.518 1.00 54.06 215 GLU A O 1
ATOM 1756 N N . TYR A 1 216 ? 5.969 20.165 10.225 1.00 52.38 216 TYR A N 1
ATOM 1757 C CA . TYR A 1 216 ? 4.782 21.016 10.038 1.00 52.38 216 TYR A CA 1
ATOM 1758 C C . TYR A 1 216 ? 5.030 22.486 10.408 1.00 52.38 216 TYR A C 1
ATOM 1760 O O . TYR A 1 216 ? 5.698 22.737 11.441 1.00 52.38 216 TYR A O 1
#

Secondary structure (DSSP, 8-state):
-EEEEEESHHHHHHHHHHHTTS--TTEEEEEEESSGGGGGGSS-TTSEEEE---HHHHHHHH--TTEEEEEEEEE-S-TT-HHHHHHHHHHHHHHHHEEEEEEEEEE-GGGGGGHHHHHHHHHHHHHT-SEEEEEEGGG-SSS--TTTTTHHHHHHHHHHT--PPTTS-TT-TT--HHHHS-HHHHHHHHHHHHHHH-HHHHHHT-EEEEE-----

pLDDT: mean 86.93, std 12.08, range [43.81, 98.06]

Radius of gyration: 16.34 Å; chains: 1; bounding box: 37×41×45 Å

Sequence (216 aa):
MYRVVALGYRAGMIVDRLRARKHYDDIRFVYCNANEDLLSEWGNDEDEHIHLKSIAQCREALHDDCELMTVLVTCLGSDGDSSRVFAAEIMNELWDYADYTYCFATIPYPAGRQRDSAIEIFNLLTDYSDLTVLQDDLKEPYNYDPLGMDKGLIRFLELILSRPEKGETFDYEEVPFGVTTDNERLLMAMENLYSKEMPEYYKAGTFSFHKSTHEY